Protein AF-A0A2D6X5Y5-F1 (afdb_monomer)

Solvent-accessible surface area (backbone atoms only — not comparable to full-atom values): 15696 Å² total; per-residue (Å²): 71,72,38,38,71,71,46,60,53,64,89,38,64,37,33,39,47,94,88,41,78,39,67,76,78,69,89,64,53,38,35,31,43,65,90,37,58,76,56,64,97,58,80,58,46,42,34,32,63,40,59,70,60,54,52,72,78,81,61,40,52,79,94,47,41,67,62,51,50,56,54,48,53,52,52,52,50,53,54,50,53,34,57,76,69,66,55,57,69,87,83,42,53,67,68,81,78,44,64,61,76,56,49,48,57,52,51,50,56,49,46,56,39,35,51,50,40,63,77,70,39,64,79,54,93,60,44,67,60,52,49,53,51,50,54,53,41,49,58,44,39,78,42,71,52,45,59,49,65,80,95,52,84,85,41,74,69,55,53,57,48,45,76,76,43,54,58,96,75,30,28,41,36,63,25,71,72,67,38,97,84,61,49,74,38,68,40,89,93,32,47,60,75,93,77,57,54,77,89,62,51,75,33,59,47,54,89,71,90,67,84,85,89,86,81,73,83,57,51,70,59,55,49,52,36,54,77,67,73,43,85,78,76,93,60,64,62,41,57,49,39,24,53,72,72,48,69,62,58,76,49,56,70,56,40,52,56,61,75,77,104

Radius of gyration: 23.36 Å; Cα contacts (8 Å, |Δi|>4): 286; chains: 1; bounding box: 56×38×70 Å

Sequence (261 aa):
MLFQALDDKERCVAIYLDGKITDELPDDLTRTWKYSEFLKDRDIEYAKIYCGGKSLADVCPENLKEEWQAISNRMMAYHRSFMEAKVSLRHNCFFDLVPERYLLVYYDLRNQITEHVFDTFEKPENYDLILGMTKVVAQIKHQGLNINLGGVTITPKLRDFLKKNDPASAYINYNIYGTKTGRLSTMNGSFPILTMKKDLRNVIKPTNDCFLELDFNAAELRTVLALNGQEQPSMDLHEWNVKNIYRGLGTREEAKKRVFA

Foldseek 3Di:
DEKEAQDQDLPQQWIGDDLDIDSDDDLPAAEYAADHQVCPPHNHYHLCVLVLNDDLQVQPPPVCNVVLVVLVVVVVVLVVVCVVVVPDCLPDPSCVSDDPVSVSSNRVSNRVSSVSSVVPGDQDPCNVVVVVVRNVLSVQQNDQFQFACVPPDDDPVLVVLCVLQPNVRAGFHWDQSPDPVRDIATDPNHNHVVPDDPSNCVRTDDPDDDDDDDDDQVVVVQVVCVVVVHDDDPDRVLVVCCVPVVVVPDDSVVSVVVVVD

Mean predicted aligned error: 6.1 Å

Secondary structure (DSSP, 8-state):
-B-EES--STT---EEETTEEES---TT--EESS--GGGTTS--EEHHHHTTT--TTTT--GGGHHHHHHHHHHHHHHHHHHHHTT--TTTS-GGGGS-HHHHHHHHHHHHHHHHHHHHHSPPPTTHHHHHHHHHHHHHHHTSBP-B--TT----HHHHHHHHHS-GGG-B--EETTS-TT---EEPTTS--TTT--GGGGGGB--SSS-------TTHHHHHHHHHTTPPPPSS-HHHHHHHHTSTT-S-HHHHHHHH--

pLDDT: mean 91.19, std 5.81, range [71.44, 98.38]

Structure (mmCIF, N/CA/C/O backbone):
data_AF-A0A2D6X5Y5-F1
#
_entry.id   AF-A0A2D6X5Y5-F1
#
loop_
_atom_site.group_PDB
_atom_site.id
_atom_site.type_symbol
_atom_site.label_atom_id
_atom_site.label_alt_id
_atom_site.label_comp_id
_atom_site.label_asym_id
_atom_site.label_entity_id
_atom_site.label_seq_id
_atom_site.pdbx_PDB_ins_code
_atom_site.Cartn_x
_atom_site.Cartn_y
_atom_site.Cartn_z
_atom_site.occupancy
_atom_site.B_iso_or_equiv
_atom_site.auth_seq_id
_atom_site.auth_comp_id
_atom_site.auth_asym_id
_atom_site.auth_atom_id
_atom_site.pdbx_PDB_model_num
ATOM 1 N N . MET A 1 1 ? -21.364 -7.207 8.239 1.00 91.50 1 MET A N 1
ATOM 2 C CA . MET A 1 1 ? -20.998 -6.377 9.405 1.00 91.50 1 MET A CA 1
ATOM 3 C C . MET A 1 1 ? -19.754 -5.549 9.103 1.00 91.50 1 MET A C 1
ATOM 5 O O . MET A 1 1 ? -18.899 -6.007 8.340 1.00 91.50 1 MET A O 1
ATOM 9 N N . LEU A 1 2 ? -19.668 -4.336 9.662 1.00 96.12 2 LEU A N 1
ATOM 10 C CA . LEU A 1 2 ? -18.459 -3.508 9.613 1.00 96.12 2 LEU A CA 1
ATOM 11 C C . LEU A 1 2 ? -17.487 -3.950 10.713 1.00 96.12 2 LEU A C 1
ATOM 13 O O . LEU A 1 2 ? -17.890 -4.174 11.849 1.00 96.12 2 LEU A O 1
ATOM 17 N N . PHE A 1 3 ? -16.202 -4.034 10.385 1.00 97.25 3 PHE A N 1
ATOM 18 C CA . PHE A 1 3 ? -15.146 -4.362 11.342 1.00 97.25 3 PHE A CA 1
ATOM 19 C C . PHE A 1 3 ? -13.857 -3.602 11.024 1.00 97.25 3 PHE A C 1
ATOM 21 O O . PHE A 1 3 ? -13.712 -3.020 9.944 1.00 97.25 3 PHE A O 1
ATOM 28 N N . GLN A 1 4 ? -12.868 -3.654 11.919 1.00 96.69 4 GLN A N 1
ATOM 29 C CA . GLN A 1 4 ? -11.516 -3.160 11.631 1.00 96.69 4 GLN A CA 1
ATOM 30 C C . GLN A 1 4 ? -10.472 -4.244 11.825 1.00 96.69 4 GLN A C 1
ATOM 32 O O . GLN A 1 4 ? -10.351 -4.800 12.907 1.00 96.69 4 GLN A O 1
ATOM 37 N N . ALA A 1 5 ? -9.650 -4.472 10.803 1.00 93.94 5 ALA A N 1
ATOM 38 C CA . ALA A 1 5 ? -8.401 -5.203 10.969 1.00 93.94 5 ALA A CA 1
ATOM 39 C C . ALA A 1 5 ? -7.415 -4.391 11.826 1.00 93.94 5 ALA A C 1
ATOM 41 O O . ALA A 1 5 ? -7.158 -3.207 11.549 1.00 93.94 5 ALA A O 1
ATOM 42 N N . LEU A 1 6 ? -6.856 -5.035 12.853 1.00 93.00 6 LEU A N 1
ATOM 43 C CA . LEU A 1 6 ? -5.926 -4.395 13.783 1.00 93.00 6 LEU A CA 1
ATOM 44 C C . LEU A 1 6 ? -4.504 -4.302 13.222 1.00 93.00 6 LEU A C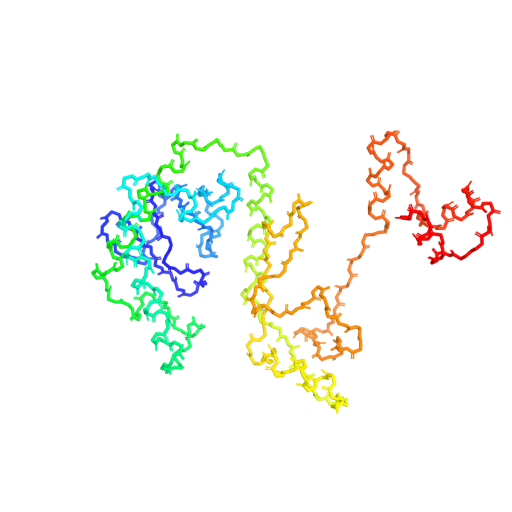 1
ATOM 46 O O . LEU A 1 6 ? -3.794 -3.335 13.496 1.00 93.00 6 LEU A O 1
ATOM 50 N N . ASP A 1 7 ? -4.109 -5.274 12.406 1.00 88.19 7 ASP A N 1
ATOM 51 C CA . ASP A 1 7 ? -2.795 -5.360 11.773 1.00 88.19 7 ASP A CA 1
ATOM 52 C C . ASP A 1 7 ? -2.949 -5.759 10.292 1.00 88.19 7 ASP A C 1
ATOM 54 O O . ASP A 1 7 ? -4.037 -6.120 9.830 1.00 88.19 7 ASP A O 1
ATOM 58 N N . ASP A 1 8 ? -1.867 -5.649 9.522 1.00 83.25 8 ASP A N 1
ATOM 59 C CA . ASP A 1 8 ? -1.833 -6.090 8.124 1.00 83.25 8 ASP A CA 1
ATOM 60 C C . ASP A 1 8 ? -0.935 -7.306 7.877 1.00 83.25 8 ASP A C 1
ATOM 62 O O . ASP A 1 8 ? -0.955 -7.854 6.779 1.00 83.25 8 ASP A O 1
ATOM 66 N N . LYS A 1 9 ? -0.208 -7.777 8.901 1.00 83.19 9 LYS A N 1
ATOM 67 C CA . LYS A 1 9 ? 0.591 -9.009 8.842 1.00 83.19 9 LYS A CA 1
ATOM 68 C C . LYS A 1 9 ? -0.297 -10.259 8.878 1.00 83.19 9 LYS A C 1
ATOM 70 O O . LYS A 1 9 ? -1.138 -10.380 9.761 1.00 83.19 9 LYS A O 1
ATOM 75 N N . GLU A 1 10 ? -0.002 -11.235 8.014 1.00 78.44 10 GLU A N 1
ATOM 76 C CA . GLU A 1 10 ? -0.698 -12.535 7.928 1.00 78.44 10 GLU A CA 1
ATOM 77 C C . GLU A 1 10 ? -0.849 -13.246 9.285 1.00 78.44 10 GLU A C 1
ATOM 79 O O . GLU A 1 10 ? -1.927 -13.714 9.626 1.00 78.44 10 GLU A O 1
ATOM 84 N N . ARG A 1 11 ? 0.210 -13.266 10.102 1.00 82.00 11 ARG A N 1
ATOM 85 C CA . ARG A 1 11 ? 0.207 -13.917 11.426 1.00 82.00 11 ARG A CA 1
ATOM 86 C C . ARG A 1 11 ? -0.454 -13.118 12.555 1.00 82.00 11 ARG A C 1
ATOM 88 O O . ARG A 1 11 ? -0.540 -13.621 13.666 1.00 82.00 11 ARG A O 1
ATOM 95 N N . CYS A 1 12 ? -0.817 -11.860 12.313 1.00 84.56 12 CYS A N 1
ATOM 96 C CA . CYS A 1 12 ? -1.394 -10.974 13.322 1.00 84.56 12 CYS A CA 1
ATOM 97 C C . CYS A 1 12 ? -2.883 -10.803 13.042 1.00 84.56 12 CYS A C 1
ATOM 99 O O . CYS A 1 12 ? -3.330 -9.742 12.602 1.00 84.56 12 CYS A O 1
ATOM 101 N N . VAL A 1 13 ? -3.623 -11.888 13.260 1.00 89.62 13 VAL A N 1
ATOM 102 C CA . VAL A 1 13 ? -5.064 -11.946 13.027 1.00 89.62 13 VAL A CA 1
ATOM 103 C C . VAL A 1 13 ? -5.774 -11.443 14.273 1.00 89.62 13 VAL A C 1
ATOM 105 O O . VAL A 1 13 ? -5.846 -12.134 15.280 1.00 89.62 13 VAL A O 1
ATOM 108 N N . ALA A 1 14 ? -6.262 -10.211 14.201 1.00 93.19 14 ALA A N 1
ATOM 109 C CA . ALA A 1 14 ? -7.191 -9.670 15.176 1.00 93.19 14 ALA A CA 1
ATOM 110 C C . ALA A 1 14 ? -8.066 -8.614 14.503 1.00 93.19 14 ALA A C 1
ATOM 112 O O . ALA A 1 14 ? -7.595 -7.808 13.683 1.00 93.19 14 ALA A O 1
ATOM 113 N N . ILE A 1 15 ? -9.342 -8.619 14.861 1.00 95.62 15 ILE A N 1
ATOM 114 C CA . ILE A 1 15 ? -10.337 -7.663 14.403 1.00 95.62 15 ILE A CA 1
ATOM 115 C C . ILE A 1 15 ? -11.008 -6.978 15.588 1.00 95.62 15 ILE A C 1
ATOM 117 O O . ILE A 1 15 ? -11.152 -7.549 16.666 1.00 95.62 15 ILE A O 1
ATOM 121 N N . TYR A 1 16 ? -11.424 -5.738 15.368 1.00 96.75 16 TYR A N 1
ATOM 122 C CA . TYR A 1 16 ? -12.368 -5.041 16.223 1.00 96.75 16 TYR A CA 1
ATOM 123 C C . TYR A 1 16 ? -13.765 -5.208 15.629 1.00 96.75 16 TYR A C 1
ATOM 125 O O . TYR A 1 16 ? -13.983 -4.850 14.464 1.00 96.75 16 TYR A O 1
ATOM 133 N N . LEU A 1 17 ? -14.682 -5.738 16.435 1.00 95.50 17 LEU A N 1
ATOM 134 C CA . LEU A 1 17 ? -16.077 -5.987 16.092 1.00 95.50 17 LEU A CA 1
ATOM 135 C C . LEU A 1 17 ? -16.945 -5.712 17.327 1.00 95.50 17 LEU A C 1
ATOM 137 O O . LEU A 1 17 ? -16.687 -6.264 18.396 1.00 95.50 17 LEU A O 1
ATOM 141 N N . ASP A 1 18 ? -17.943 -4.839 17.187 1.00 90.81 18 ASP A N 1
ATOM 142 C CA . ASP A 1 18 ? -18.959 -4.533 18.207 1.00 90.81 18 ASP A CA 1
ATOM 143 C C . ASP A 1 18 ? -18.407 -4.315 19.629 1.00 90.81 18 ASP A C 1
ATOM 145 O O . ASP A 1 18 ? -18.838 -4.932 20.607 1.00 90.81 18 ASP A O 1
ATOM 149 N N . GLY A 1 19 ? -17.407 -3.437 19.758 1.00 93.50 19 GLY A N 1
ATOM 150 C CA . GLY A 1 19 ? -16.825 -3.085 21.056 1.00 93.50 19 GLY A CA 1
ATOM 151 C C . GLY A 1 19 ? -15.896 -4.143 21.654 1.00 93.50 19 GLY A C 1
ATOM 152 O O . GLY A 1 19 ? -15.510 -4.012 22.816 1.00 93.50 19 GLY A O 1
ATOM 153 N N . LYS A 1 20 ? -15.520 -5.174 20.891 1.00 95.12 20 LYS A N 1
ATOM 154 C CA . LYS A 1 20 ? -14.604 -6.236 21.321 1.00 95.12 20 LYS A CA 1
ATOM 155 C C . LYS A 1 20 ? -13.481 -6.439 20.315 1.00 95.12 20 LYS A C 1
ATOM 157 O O . LYS A 1 20 ? -13.638 -6.183 19.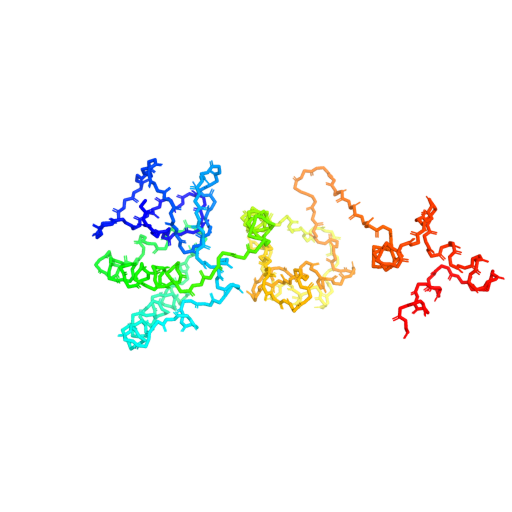124 1.00 95.12 20 LYS A O 1
ATOM 162 N N . ILE A 1 21 ? -12.347 -6.918 20.815 1.00 95.25 21 ILE A N 1
ATOM 163 C CA . ILE A 1 21 ? -11.244 -7.405 19.990 1.00 95.25 21 ILE A CA 1
ATOM 164 C C . ILE A 1 21 ? -11.265 -8.929 20.040 1.00 95.25 21 ILE A C 1
ATOM 166 O O . ILE A 1 21 ? -11.346 -9.514 21.117 1.00 95.25 21 ILE A O 1
ATOM 170 N N . THR A 1 22 ? -11.220 -9.560 18.873 1.00 93.62 22 THR A N 1
ATOM 171 C CA . THR A 1 22 ? -11.218 -11.017 18.727 1.00 93.62 22 THR A CA 1
ATOM 172 C C . THR A 1 22 ? -10.328 -11.427 17.559 1.00 93.62 22 THR A C 1
ATOM 174 O O . THR A 1 22 ? -10.111 -10.656 16.624 1.00 93.62 22 THR A O 1
ATOM 177 N N . ASP A 1 23 ? -9.777 -12.628 17.633 1.00 91.12 23 ASP A N 1
ATOM 178 C CA . ASP A 1 23 ? -9.085 -13.326 16.552 1.00 91.12 23 ASP A CA 1
ATOM 179 C C . ASP A 1 23 ? -10.040 -14.179 15.695 1.00 91.12 23 ASP A C 1
ATOM 181 O O . ASP A 1 23 ? -9.652 -14.659 14.627 1.00 91.12 23 ASP A O 1
ATOM 185 N N . GLU A 1 24 ? -11.302 -14.320 16.109 1.00 91.31 24 GLU A N 1
ATOM 186 C CA . GLU A 1 24 ? -12.347 -14.978 15.333 1.00 91.31 24 GLU A CA 1
ATOM 187 C C . GLU A 1 24 ? -12.777 -14.102 14.147 1.00 91.31 24 GLU A C 1
ATOM 189 O O . GLU A 1 24 ? -12.949 -12.887 14.260 1.00 91.31 24 GLU A O 1
ATOM 194 N N . LEU A 1 25 ? -12.974 -14.729 12.983 1.00 91.31 25 LEU A N 1
ATOM 195 C CA . LEU A 1 25 ? -13.381 -14.056 11.749 1.00 91.31 25 LEU A CA 1
ATOM 196 C C . LEU A 1 25 ? -14.755 -14.570 11.289 1.00 91.31 25 LEU A C 1
ATOM 198 O O . LEU A 1 25 ? -14.789 -15.496 10.468 1.00 91.31 25 LEU A O 1
ATOM 202 N N . PRO A 1 26 ? -15.865 -13.973 11.769 1.00 92.38 26 PRO A N 1
ATOM 203 C CA . PRO A 1 26 ? -17.220 -14.337 11.355 1.00 92.38 26 PRO A CA 1
ATOM 204 C C . PRO A 1 26 ? -17.404 -14.349 9.831 1.00 92.38 26 PRO A C 1
ATOM 206 O O . PRO A 1 26 ? -16.712 -13.634 9.100 1.00 92.38 26 PRO A O 1
ATOM 209 N N . ASP A 1 27 ? -18.335 -15.159 9.331 1.00 90.62 27 ASP A N 1
ATOM 210 C CA . ASP A 1 27 ? -18.587 -15.284 7.886 1.00 90.62 27 ASP A CA 1
ATOM 211 C C . ASP A 1 27 ? -19.401 -14.111 7.315 1.00 90.62 27 ASP A C 1
ATOM 213 O O . ASP A 1 27 ? -19.379 -13.861 6.113 1.00 90.62 27 ASP A O 1
ATOM 217 N N . ASP A 1 28 ? -20.084 -13.352 8.170 1.00 93.12 28 ASP A N 1
ATOM 218 C CA . ASP A 1 28 ? -20.933 -12.214 7.808 1.00 93.12 28 ASP A CA 1
ATOM 219 C C . ASP A 1 28 ? -20.197 -10.861 7.841 1.00 93.12 28 ASP A C 1
ATOM 221 O O . ASP A 1 28 ? -20.818 -9.792 7.788 1.00 93.12 28 ASP A O 1
ATOM 225 N N . LEU A 1 29 ? -18.862 -10.871 7.897 1.00 95.56 29 LEU A N 1
ATOM 226 C CA . LEU A 1 29 ? -18.033 -9.681 7.711 1.00 95.56 29 LEU A CA 1
ATOM 227 C C . LEU A 1 29 ? -18.143 -9.190 6.264 1.00 95.56 29 LEU A C 1
ATOM 229 O O . LEU A 1 29 ? -17.815 -9.914 5.332 1.00 95.56 29 LEU A O 1
ATOM 233 N N . THR A 1 30 ? -18.556 -7.936 6.073 1.00 96.50 30 THR A N 1
ATOM 234 C CA . THR A 1 30 ? -18.851 -7.405 4.729 1.00 96.50 30 THR A CA 1
ATOM 235 C C . THR A 1 30 ? -18.025 -6.184 4.366 1.00 96.50 30 THR A C 1
ATOM 237 O O . THR A 1 30 ? -17.805 -5.917 3.188 1.00 96.50 30 THR A O 1
ATOM 240 N N . ARG A 1 31 ? -17.585 -5.394 5.351 1.00 97.44 31 ARG A N 1
ATOM 241 C CA . ARG A 1 31 ? -16.960 -4.089 5.106 1.00 97.44 31 ARG A CA 1
ATOM 242 C C . ARG A 1 31 ? -15.864 -3.794 6.119 1.00 97.44 31 ARG A C 1
ATOM 244 O O . ARG A 1 31 ? -15.987 -4.153 7.285 1.00 97.44 31 ARG A O 1
ATOM 251 N N . THR A 1 32 ? -14.805 -3.113 5.690 1.00 97.94 32 THR A N 1
ATOM 252 C CA . THR A 1 32 ? -13.755 -2.579 6.573 1.00 97.94 32 THR A CA 1
ATOM 253 C C . THR A 1 32 ? -13.046 -1.383 5.928 1.00 97.94 32 THR A C 1
ATOM 255 O O . THR A 1 32 ? -13.320 -1.007 4.789 1.00 97.94 32 THR A O 1
ATOM 258 N N . TRP A 1 33 ? -12.113 -0.753 6.642 1.00 97.69 33 TRP A N 1
ATOM 259 C CA . TRP A 1 33 ? -11.366 0.393 6.123 1.00 97.69 33 TRP A CA 1
ATOM 260 C C . TRP A 1 33 ? -10.397 0.020 4.988 1.00 97.69 33 TRP A C 1
ATOM 262 O O . TRP A 1 33 ? -10.384 0.658 3.937 1.00 97.69 33 TRP A O 1
ATOM 272 N N . LYS A 1 34 ? -9.546 -0.994 5.191 1.00 95.50 34 LYS A N 1
ATOM 273 C CA . LYS A 1 34 ? -8.425 -1.337 4.295 1.00 95.50 34 LYS A CA 1
ATOM 274 C C . LYS A 1 34 ? -8.207 -2.851 4.262 1.00 95.50 34 LYS A C 1
ATOM 276 O O . LYS A 1 34 ? -8.377 -3.513 5.277 1.00 95.50 34 LYS A O 1
ATOM 281 N N . TYR A 1 35 ? -7.766 -3.359 3.111 1.00 95.06 35 TYR A N 1
ATOM 282 C CA . TYR A 1 35 ? -7.321 -4.740 2.926 1.00 95.06 35 TYR A CA 1
ATOM 283 C C . TYR A 1 35 ? -6.169 -5.138 3.867 1.00 95.06 35 TYR A C 1
ATOM 285 O O . TYR A 1 35 ? -5.198 -4.384 4.020 1.00 95.06 35 TYR A O 1
ATOM 293 N N . SER A 1 36 ? -6.274 -6.359 4.396 1.00 92.06 36 SER A N 1
ATOM 294 C CA . SER A 1 36 ? -5.243 -7.102 5.132 1.00 92.06 36 SER A CA 1
ATOM 295 C C . SER A 1 36 ? -5.135 -8.512 4.546 1.00 92.06 36 SER A C 1
ATOM 297 O O . SER A 1 36 ? -6.127 -9.050 4.057 1.00 92.06 36 SER A O 1
ATOM 299 N N . GLU A 1 37 ? -3.950 -9.127 4.589 1.00 87.88 37 GLU A N 1
ATOM 300 C CA . GLU A 1 37 ? -3.708 -10.407 3.902 1.00 87.88 37 GLU A CA 1
ATOM 301 C C . GLU A 1 37 ? -4.546 -11.571 4.430 1.00 87.88 37 GLU A C 1
ATOM 303 O O . GLU A 1 37 ? -4.981 -12.404 3.642 1.00 87.88 37 GLU A O 1
ATOM 308 N N . PHE A 1 38 ? -4.852 -11.602 5.727 1.00 88.56 38 PHE A N 1
ATOM 309 C CA . PHE A 1 38 ? -5.706 -12.642 6.312 1.00 88.56 38 PHE A CA 1
ATOM 310 C C . PHE A 1 38 ? -7.176 -12.566 5.849 1.00 88.56 38 PHE A C 1
ATOM 312 O O . PHE A 1 38 ? -7.957 -13.469 6.129 1.00 88.56 38 PHE A O 1
ATOM 319 N N . LEU A 1 39 ? -7.565 -11.503 5.130 1.00 91.19 39 LEU A N 1
ATOM 320 C CA . LEU A 1 39 ? -8.882 -11.352 4.497 1.00 91.19 39 LEU A CA 1
ATOM 321 C C . LEU A 1 39 ? -8.892 -11.835 3.041 1.00 91.19 39 LEU A C 1
ATOM 323 O O . LEU A 1 39 ? -9.845 -11.570 2.304 1.00 91.19 39 LEU A O 1
ATOM 327 N N . LYS A 1 40 ? -7.816 -12.486 2.589 1.00 88.19 40 LYS A N 1
ATOM 328 C CA . LYS A 1 40 ? -7.739 -13.065 1.251 1.00 88.19 40 LYS A CA 1
ATOM 329 C C . LYS A 1 40 ? -8.935 -14.000 1.019 1.00 88.19 40 LYS A C 1
ATOM 331 O O . LYS A 1 40 ? -9.373 -14.703 1.921 1.00 88.19 40 LYS A O 1
ATOM 336 N N . ASP A 1 41 ? -9.467 -13.959 -0.200 1.00 88.38 41 ASP A N 1
ATOM 337 C CA . ASP A 1 41 ? -10.587 -14.788 -0.671 1.00 88.38 41 ASP A CA 1
ATOM 338 C C . ASP A 1 41 ? -11.946 -14.547 0.021 1.00 88.38 41 ASP A C 1
ATOM 340 O O . ASP A 1 41 ? -12.916 -15.234 -0.285 1.00 88.38 41 ASP A O 1
ATOM 344 N N . ARG A 1 42 ? -12.061 -13.521 0.877 1.00 92.38 42 ARG A N 1
ATOM 345 C CA . ARG A 1 42 ? -13.341 -13.054 1.429 1.00 92.38 42 ARG A CA 1
ATOM 346 C C . ARG A 1 42 ? -13.946 -11.934 0.580 1.00 92.38 42 ARG A C 1
ATOM 348 O O . ARG A 1 42 ? -13.223 -11.088 0.042 1.00 92.38 42 ARG A O 1
ATOM 355 N N . ASP A 1 43 ? -15.274 -11.915 0.495 1.00 94.69 43 ASP A N 1
ATOM 356 C CA . ASP A 1 43 ? -16.034 -10.862 -0.181 1.00 94.69 43 ASP A CA 1
ATOM 357 C C . ASP A 1 43 ? -16.262 -9.678 0.769 1.00 94.69 43 ASP A C 1
ATOM 359 O O . ASP A 1 43 ? -17.256 -9.601 1.488 1.00 94.69 43 ASP A O 1
ATOM 363 N N . ILE A 1 44 ? -15.261 -8.797 0.848 1.00 97.00 44 ILE A N 1
ATOM 364 C CA . ILE A 1 44 ? -15.259 -7.631 1.736 1.00 97.00 44 ILE A CA 1
ATOM 365 C C . ILE A 1 44 ? -15.019 -6.359 0.927 1.00 97.00 44 ILE A C 1
ATOM 367 O O . ILE A 1 44 ? -14.108 -6.281 0.097 1.00 97.00 44 ILE A O 1
ATOM 371 N N . GLU A 1 45 ? -15.793 -5.318 1.231 1.00 97.62 45 GLU A N 1
ATOM 372 C CA . GLU A 1 45 ? -15.588 -3.984 0.677 1.00 97.62 45 GLU A CA 1
ATOM 373 C C . GLU A 1 45 ? -14.647 -3.124 1.536 1.00 97.62 45 GLU A C 1
ATOM 375 O O . GLU A 1 45 ? -14.642 -3.204 2.767 1.00 97.62 45 GLU A O 1
ATOM 380 N N . TYR A 1 46 ? -13.860 -2.261 0.885 1.00 98.12 46 TYR A N 1
ATOM 381 C CA . TYR A 1 46 ? -12.810 -1.463 1.520 1.00 98.12 46 TYR A CA 1
ATOM 382 C C . TYR A 1 46 ? -13.027 0.036 1.309 1.00 98.12 46 TYR A C 1
ATOM 384 O O . TYR A 1 46 ? -12.782 0.557 0.217 1.00 98.12 46 TYR A O 1
ATOM 392 N N . ALA A 1 47 ? -13.395 0.753 2.373 1.00 98.25 47 ALA A N 1
ATOM 393 C CA . ALA A 1 47 ? -13.685 2.192 2.328 1.00 98.25 47 ALA A CA 1
ATOM 394 C C . ALA A 1 47 ? -12.513 3.039 1.804 1.00 98.25 47 ALA A C 1
ATOM 396 O O . ALA A 1 47 ? -12.712 4.039 1.120 1.00 98.25 47 ALA A O 1
ATOM 397 N N . LYS A 1 48 ? -11.264 2.621 2.045 1.00 97.88 48 LYS A N 1
ATOM 398 C CA . LYS A 1 48 ? -10.090 3.331 1.522 1.00 97.88 48 LYS A CA 1
ATOM 399 C C . LYS A 1 48 ? -10.081 3.418 -0.012 1.00 97.88 48 LYS A C 1
ATOM 401 O O . LYS A 1 48 ? -9.507 4.357 -0.559 1.00 97.88 48 LYS A O 1
ATOM 406 N N . ILE A 1 49 ? -10.681 2.449 -0.708 1.00 97.88 49 ILE A N 1
ATOM 407 C CA . ILE A 1 49 ? -10.807 2.482 -2.173 1.00 97.88 49 ILE A CA 1
ATOM 408 C C . ILE A 1 49 ? -11.889 3.486 -2.587 1.00 97.88 49 ILE A C 1
ATOM 410 O O . ILE A 1 49 ? -11.653 4.269 -3.503 1.00 97.88 49 ILE A O 1
ATOM 414 N N . TYR A 1 50 ? -13.017 3.525 -1.870 1.00 98.25 50 TYR A N 1
ATOM 415 C CA . TYR A 1 50 ? -14.116 4.470 -2.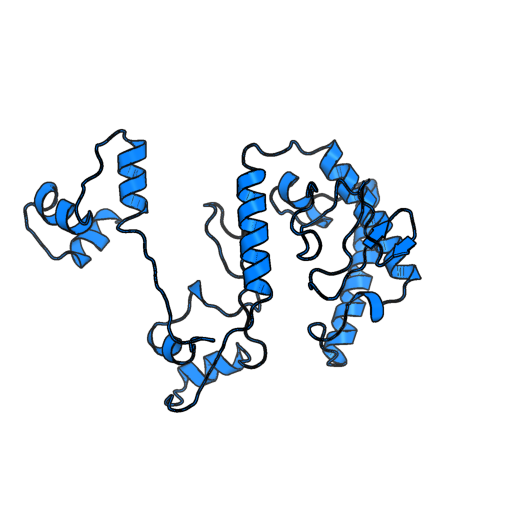111 1.00 98.25 50 TYR A CA 1
ATOM 416 C C . TYR A 1 50 ? -13.636 5.925 -2.080 1.00 98.25 50 TYR A C 1
ATOM 418 O O . TYR A 1 50 ? -13.966 6.723 -2.951 1.00 98.25 50 TYR A O 1
ATOM 426 N N . CYS A 1 51 ? -12.775 6.268 -1.121 1.00 97.12 51 CYS A N 1
ATOM 427 C CA . CYS A 1 51 ? -12.246 7.623 -0.990 1.00 97.12 51 CYS A CA 1
ATOM 428 C C . CYS A 1 51 ? -10.948 7.884 -1.780 1.00 97.12 51 CYS A C 1
ATOM 430 O O . CYS A 1 51 ? -10.250 8.866 -1.509 1.00 97.12 51 CYS A O 1
ATOM 432 N N . GLY A 1 52 ? -10.593 7.025 -2.743 1.00 95.00 52 GLY A N 1
ATOM 433 C CA . GLY A 1 52 ? -9.430 7.226 -3.614 1.00 95.00 52 GLY A CA 1
ATOM 434 C C . GLY A 1 52 ? -8.089 7.214 -2.873 1.00 95.00 52 GLY A C 1
ATOM 435 O O . GLY A 1 52 ? -7.163 7.934 -3.244 1.00 95.00 52 GLY A O 1
ATOM 436 N N . GLY A 1 53 ? -7.983 6.438 -1.792 1.00 95.31 53 GLY A N 1
ATOM 437 C CA . GLY A 1 53 ? -6.743 6.265 -1.039 1.00 95.31 53 GLY A CA 1
ATOM 438 C C . GLY A 1 53 ? -6.455 7.317 0.027 1.00 95.31 53 GLY A C 1
ATOM 439 O O . GLY A 1 53 ? -5.405 7.216 0.675 1.00 95.31 53 GLY A O 1
ATOM 440 N N . LYS A 1 54 ? -7.364 8.278 0.234 1.00 96.75 54 LYS A N 1
ATOM 441 C CA . LYS A 1 54 ? -7.278 9.296 1.291 1.00 96.75 54 LYS A CA 1
ATOM 442 C C . LYS A 1 54 ? -7.083 8.670 2.678 1.00 96.75 54 LYS A C 1
ATOM 444 O O . LYS A 1 54 ? -7.458 7.521 2.933 1.00 96.75 54 LYS A O 1
ATOM 449 N N . SER A 1 55 ? -6.441 9.409 3.580 1.00 96.25 55 SER A N 1
ATOM 450 C CA . SER A 1 55 ? -6.284 8.975 4.970 1.00 96.25 55 SER A CA 1
ATOM 451 C C . SER A 1 55 ? -7.583 9.172 5.753 1.00 96.25 55 SER A C 1
ATOM 453 O O . SER A 1 55 ? -8.419 9.979 5.363 1.00 96.25 55 SER A O 1
ATOM 455 N N . LEU A 1 56 ? -7.728 8.482 6.892 1.00 97.00 56 LEU A N 1
ATOM 456 C CA . LEU A 1 56 ? -8.864 8.678 7.805 1.00 97.00 56 LEU A CA 1
ATOM 457 C C . LEU A 1 56 ? -9.017 10.145 8.226 1.00 97.00 56 LEU A C 1
ATOM 459 O O . LEU A 1 56 ? -10.134 10.618 8.345 1.00 97.00 56 LEU A O 1
ATOM 463 N N . ALA A 1 57 ? -7.909 10.878 8.397 1.00 96.69 57 ALA A N 1
ATOM 464 C CA . ALA A 1 57 ? -7.948 12.295 8.750 1.00 96.69 57 ALA A CA 1
ATOM 465 C C . ALA A 1 57 ? -8.507 13.175 7.616 1.00 96.69 57 ALA A C 1
ATOM 467 O O . ALA A 1 57 ? -9.230 14.127 7.892 1.00 96.69 57 ALA A O 1
ATOM 468 N N . ASP A 1 58 ? -8.214 12.840 6.354 1.00 97.19 58 ASP A N 1
ATOM 469 C CA . ASP A 1 58 ? -8.666 13.611 5.183 1.00 97.19 58 ASP A CA 1
ATOM 470 C C . ASP A 1 58 ? -10.173 13.468 4.919 1.00 97.19 58 ASP A C 1
ATOM 472 O O . ASP A 1 58 ? -10.763 14.306 4.238 1.00 97.19 58 ASP A O 1
ATOM 476 N N . VAL A 1 59 ? -10.781 12.384 5.411 1.00 97.56 59 VAL A N 1
ATOM 477 C CA . VAL A 1 59 ? -12.207 12.049 5.231 1.00 97.56 59 VAL A CA 1
ATOM 478 C C . VAL A 1 59 ? -12.975 12.023 6.551 1.00 97.56 59 VAL A C 1
ATOM 480 O O . VAL A 1 59 ? -14.117 11.578 6.589 1.00 97.56 59 VAL A O 1
ATOM 483 N N . CYS A 1 60 ? -12.349 12.470 7.641 1.00 97.50 60 CYS A N 1
ATOM 484 C CA . CYS A 1 60 ? -12.978 12.496 8.952 1.00 97.50 60 CYS A CA 1
ATOM 485 C C . CYS A 1 60 ? -14.106 13.543 8.955 1.00 97.50 60 CYS A C 1
ATOM 487 O O . CYS A 1 60 ? -13.837 14.706 8.615 1.00 97.50 60 CYS A O 1
ATOM 489 N N . PRO A 1 61 ? -15.344 13.175 9.335 1.00 96.94 61 PRO A N 1
ATOM 490 C CA . PRO A 1 61 ? -16.439 14.130 9.435 1.00 96.94 61 PRO A CA 1
ATOM 491 C C . PRO A 1 61 ? -16.157 15.157 10.538 1.00 96.94 61 PRO A C 1
ATOM 493 O O . PRO A 1 61 ? -15.481 14.861 11.523 1.00 96.94 61 PRO A O 1
ATOM 496 N N . GLU A 1 62 ? -16.669 16.380 10.369 1.00 96.31 62 GLU A N 1
ATOM 497 C CA . GLU A 1 62 ? -16.305 17.537 11.203 1.00 96.31 62 GLU A CA 1
ATOM 498 C C . GLU A 1 62 ? -16.486 17.276 12.703 1.00 96.31 62 GLU A C 1
ATOM 500 O O . GLU A 1 62 ? -15.615 17.609 13.501 1.00 96.31 62 GLU A O 1
ATOM 505 N N . ASN A 1 63 ? -17.576 16.602 13.074 1.00 96.69 63 ASN A N 1
ATOM 506 C CA . ASN A 1 63 ? -17.911 16.292 14.460 1.00 96.69 63 ASN A CA 1
ATOM 507 C C . ASN A 1 63 ? -16.952 15.294 15.132 1.00 96.69 63 ASN A C 1
ATOM 509 O O . ASN A 1 63 ? -16.952 15.215 16.352 1.00 96.69 63 ASN A O 1
ATOM 513 N N . LE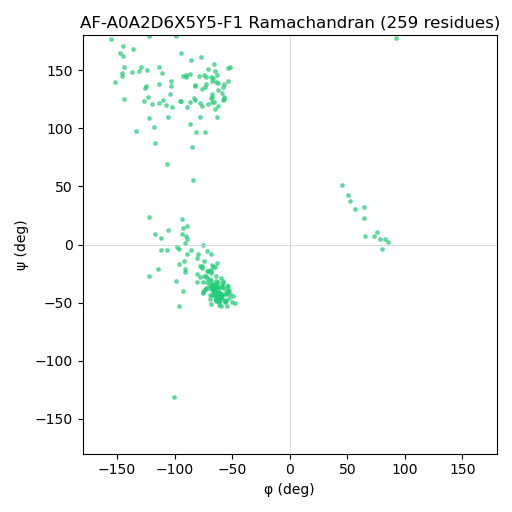U A 1 64 ? -16.151 14.542 14.368 1.00 97.06 64 LEU A N 1
ATOM 514 C CA . LEU A 1 64 ? -15.203 13.553 14.899 1.00 97.06 64 LEU A CA 1
ATOM 515 C C . LEU A 1 64 ? -13.743 14.018 14.812 1.00 97.06 64 LEU A C 1
ATOM 517 O O . LEU A 1 64 ? -12.848 13.325 15.299 1.00 97.06 64 LEU A O 1
ATOM 521 N N . LYS A 1 65 ? -13.461 15.175 14.195 1.00 96.25 65 LYS A N 1
ATOM 522 C CA . LYS A 1 65 ? -12.084 15.615 13.911 1.00 96.25 65 LYS A CA 1
ATOM 523 C C . LYS A 1 65 ? -11.238 15.809 15.163 1.00 96.25 65 LYS A C 1
ATOM 525 O O . LYS A 1 65 ? -10.101 15.338 15.186 1.00 96.25 65 LYS A O 1
ATOM 530 N N . GLU A 1 66 ? -11.770 16.478 16.185 1.00 97.44 66 GLU A N 1
ATOM 531 C CA . GLU A 1 66 ? -11.030 16.750 17.424 1.00 97.44 66 GLU A CA 1
ATOM 532 C C . GLU A 1 66 ? -10.675 15.451 18.158 1.00 97.44 66 GLU A C 1
ATOM 534 O O . GLU A 1 66 ? -9.511 15.215 18.500 1.00 97.44 66 GLU A O 1
ATOM 539 N N . GLU A 1 67 ? -11.658 14.564 18.323 1.00 97.44 67 GLU A N 1
ATOM 540 C CA . GLU A 1 67 ? -11.473 13.254 18.950 1.00 97.44 67 GLU A CA 1
ATOM 541 C C . GLU A 1 67 ? -10.489 12.389 18.155 1.00 97.44 67 GLU A C 1
ATOM 543 O O . GLU A 1 67 ? -9.559 11.804 18.724 1.00 97.44 67 GLU A O 1
ATOM 548 N N . TRP A 1 68 ? -10.628 12.374 16.825 1.00 97.81 68 TRP A N 1
ATOM 549 C CA . TRP A 1 68 ? -9.760 11.612 15.932 1.00 97.81 68 TRP A CA 1
ATOM 550 C C . TRP A 1 68 ? -8.318 12.100 16.004 1.00 97.81 68 TRP A C 1
ATOM 552 O O . TRP A 1 68 ? -7.382 11.295 16.064 1.00 97.81 68 TRP A O 1
ATOM 562 N N . GLN A 1 69 ? -8.119 13.416 16.037 1.00 97.50 69 GLN A N 1
ATOM 563 C CA . GLN A 1 69 ? -6.800 14.015 16.166 1.00 97.50 69 GLN A CA 1
ATOM 564 C C . GLN A 1 69 ? -6.163 13.658 17.513 1.00 97.50 69 GLN A C 1
ATOM 566 O O . GLN A 1 69 ? -5.011 13.216 17.548 1.00 97.50 69 GLN A O 1
ATOM 571 N N . ALA A 1 70 ? -6.901 13.799 18.616 1.00 97.50 70 ALA A N 1
ATOM 572 C CA . ALA A 1 70 ? -6.406 13.484 19.952 1.00 97.50 70 ALA A CA 1
ATOM 573 C C . ALA A 1 70 ? -6.002 12.007 20.077 1.00 97.50 70 ALA A C 1
ATOM 575 O O . ALA A 1 70 ? -4.884 11.692 20.508 1.00 97.50 70 ALA A O 1
ATOM 576 N N . ILE A 1 71 ? -6.872 11.089 19.643 1.00 97.38 71 ILE A N 1
ATOM 577 C CA . ILE A 1 71 ? -6.601 9.656 19.751 1.00 97.38 71 ILE A CA 1
ATOM 578 C C . ILE A 1 71 ? -5.478 9.221 18.804 1.00 97.38 71 ILE A C 1
ATOM 580 O O . ILE A 1 71 ? -4.620 8.433 19.206 1.00 97.38 71 ILE A O 1
ATOM 584 N N . SER A 1 72 ? -5.398 9.789 17.597 1.00 96.19 72 SER A N 1
ATOM 585 C CA . SER A 1 72 ? -4.326 9.506 16.632 1.00 96.19 72 SER A CA 1
ATOM 586 C C . SER A 1 72 ? -2.966 10.023 17.100 1.00 96.19 72 SER A C 1
ATOM 588 O O . SER A 1 72 ? -1.950 9.353 16.907 1.00 96.19 72 SER A O 1
ATOM 590 N N . ASN A 1 73 ? -2.921 11.172 17.779 1.00 97.06 73 ASN A N 1
ATOM 591 C CA . ASN A 1 73 ? -1.691 11.681 18.389 1.00 97.06 73 ASN A CA 1
ATOM 592 C C . ASN A 1 73 ? -1.147 10.717 19.446 1.00 97.06 73 ASN A C 1
ATOM 594 O O . ASN A 1 73 ? 0.057 10.447 19.489 1.00 97.06 73 ASN A O 1
ATOM 598 N N . ARG A 1 74 ? -2.036 10.130 20.252 1.00 96.31 74 ARG A N 1
ATOM 599 C CA . ARG A 1 74 ? -1.662 9.089 21.211 1.00 96.31 74 ARG A CA 1
ATOM 600 C C . ARG A 1 74 ? -1.183 7.807 20.517 1.00 96.31 74 ARG A C 1
ATOM 602 O O . ARG A 1 74 ? -0.212 7.213 20.982 1.00 96.31 74 ARG A O 1
ATOM 609 N N . MET A 1 75 ? -1.769 7.434 19.376 1.00 94.94 75 MET A N 1
ATOM 610 C CA . MET A 1 75 ? -1.308 6.294 18.567 1.00 94.94 75 MET A CA 1
ATOM 611 C C . MET A 1 75 ? 0.136 6.503 18.101 1.00 94.94 75 MET A C 1
ATOM 613 O O . MET A 1 75 ? 0.990 5.626 18.234 1.00 94.94 75 MET A O 1
ATOM 617 N N . MET A 1 76 ? 0.433 7.705 17.598 1.00 94.00 76 MET A N 1
ATOM 618 C CA . MET A 1 76 ? 1.784 8.079 17.182 1.00 94.00 76 MET A CA 1
ATOM 619 C C . MET A 1 76 ? 2.770 8.079 18.352 1.00 94.00 76 MET A C 1
ATOM 621 O O . MET A 1 76 ? 3.926 7.705 18.163 1.00 94.00 76 MET A O 1
ATOM 625 N N . ALA A 1 77 ? 2.335 8.462 19.556 1.00 96.06 77 ALA A N 1
ATOM 626 C CA . ALA A 1 77 ? 3.169 8.397 20.753 1.00 96.06 77 ALA A CA 1
ATOM 627 C C . ALA A 1 77 ? 3.550 6.949 21.114 1.00 96.06 77 ALA A C 1
ATOM 629 O O . ALA A 1 77 ? 4.726 6.700 21.376 1.00 96.06 77 ALA A O 1
ATOM 630 N N . TYR A 1 78 ? 2.609 5.995 21.042 1.00 95.06 78 TYR A N 1
ATOM 631 C CA . TYR A 1 78 ? 2.915 4.563 21.199 1.00 95.06 78 TYR A CA 1
ATOM 632 C C . TYR A 1 78 ? 3.907 4.078 20.137 1.00 95.06 78 TYR A C 1
ATOM 634 O O . TYR A 1 78 ? 4.901 3.433 20.451 1.00 95.06 78 TYR A O 1
ATOM 642 N N . HIS A 1 79 ? 3.692 4.437 18.870 1.00 91.56 79 HIS A N 1
ATOM 643 C CA . HIS A 1 79 ? 4.614 4.042 17.807 1.00 91.56 79 HIS A CA 1
ATOM 644 C C . HIS A 1 79 ? 6.037 4.572 18.047 1.00 91.56 79 HIS A C 1
ATOM 646 O O . HIS A 1 79 ? 7.008 3.830 17.914 1.00 91.56 79 HIS A O 1
ATOM 652 N N . ARG A 1 80 ? 6.169 5.843 18.453 1.00 93.75 80 ARG A N 1
ATOM 653 C CA . ARG A 1 80 ? 7.467 6.445 18.792 1.00 93.75 80 ARG A CA 1
ATOM 654 C C . ARG A 1 80 ? 8.123 5.747 19.978 1.00 93.75 80 ARG A C 1
ATOM 656 O O . ARG A 1 80 ? 9.305 5.440 19.890 1.00 93.75 80 ARG A O 1
ATOM 663 N N . SER A 1 81 ? 7.382 5.450 21.048 1.00 95.69 81 SER A N 1
ATOM 664 C CA . SER A 1 81 ? 7.963 4.771 22.212 1.00 95.69 81 SER A CA 1
ATOM 665 C C . SER A 1 81 ? 8.505 3.383 21.859 1.00 95.69 81 SER A C 1
ATOM 667 O O . SER A 1 81 ? 9.582 3.023 22.329 1.00 95.69 81 SER A O 1
ATOM 669 N N . PHE A 1 82 ? 7.830 2.634 20.981 1.00 93.38 82 PHE A N 1
ATOM 670 C CA . PHE A 1 82 ? 8.323 1.340 20.496 1.00 93.38 82 PHE A CA 1
ATOM 671 C C . PHE A 1 82 ? 9.596 1.470 19.660 1.00 93.38 82 PHE A C 1
ATOM 673 O O . PHE A 1 82 ? 10.522 0.677 19.837 1.00 93.38 82 PHE A O 1
ATOM 680 N N . MET A 1 83 ? 9.670 2.482 18.791 1.00 88.56 83 MET A N 1
ATOM 681 C CA . MET A 1 83 ? 10.871 2.754 17.997 1.00 88.56 83 MET A CA 1
ATOM 682 C C . MET A 1 83 ? 12.070 3.116 18.884 1.00 88.56 83 MET A C 1
ATOM 684 O O . MET A 1 83 ? 13.146 2.548 18.702 1.00 88.56 83 MET A O 1
ATOM 688 N N . GLU A 1 84 ? 11.881 3.988 19.880 1.00 94.00 84 GLU A N 1
ATOM 689 C CA . GLU A 1 84 ? 12.930 4.364 20.845 1.00 94.00 84 GLU A CA 1
ATOM 690 C C . GLU A 1 84 ? 13.376 3.171 21.706 1.00 94.00 84 GLU A C 1
ATOM 692 O O . GLU A 1 84 ? 14.566 2.971 21.952 1.00 94.00 84 GLU A O 1
ATOM 697 N N . ALA A 1 85 ? 12.429 2.315 22.100 1.00 94.25 85 ALA A N 1
ATOM 698 C CA . ALA A 1 85 ? 12.702 1.075 22.823 1.00 94.25 85 ALA A CA 1
ATOM 699 C C . ALA A 1 85 ? 13.276 -0.047 21.934 1.00 94.25 85 ALA A C 1
ATOM 701 O O . ALA A 1 85 ? 13.550 -1.139 22.431 1.00 94.25 85 ALA A O 1
ATOM 702 N N . LYS A 1 86 ? 13.467 0.200 20.628 1.00 90.69 86 LYS A N 1
ATOM 703 C CA . LYS A 1 86 ? 13.948 -0.776 19.633 1.00 90.69 86 LYS A CA 1
ATOM 704 C C . LYS A 1 86 ? 13.083 -2.042 19.549 1.00 90.69 86 LYS A C 1
ATOM 706 O O . LYS A 1 86 ? 13.573 -3.120 19.209 1.00 90.69 86 LYS A O 1
ATOM 711 N N . VAL A 1 87 ? 11.785 -1.917 19.827 1.00 90.00 87 VAL A N 1
ATOM 712 C CA . VAL A 1 87 ? 10.816 -3.005 19.671 1.00 90.00 87 VAL A CA 1
ATOM 713 C C . VAL A 1 87 ? 10.498 -3.172 18.189 1.00 90.00 87 VAL A C 1
ATOM 715 O O . VAL A 1 87 ? 9.988 -2.267 17.530 1.00 90.00 87 VAL A O 1
ATOM 718 N N . SER A 1 88 ? 10.786 -4.352 17.641 1.00 84.75 88 SER A N 1
ATOM 719 C CA . SER A 1 88 ? 10.516 -4.628 16.231 1.00 84.75 88 SER A CA 1
ATOM 720 C C . SER A 1 88 ? 9.036 -4.932 15.988 1.00 84.75 88 SER A C 1
ATOM 722 O O . SER A 1 88 ? 8.549 -6.017 16.312 1.00 84.75 88 SER A O 1
ATOM 724 N N . LEU A 1 89 ? 8.332 -4.012 15.327 1.00 84.62 89 LEU A N 1
ATOM 725 C CA . LEU A 1 89 ? 6.938 -4.191 14.881 1.00 84.62 89 LEU A CA 1
ATOM 726 C C . LEU A 1 89 ? 6.788 -5.168 13.703 1.00 84.62 89 LEU A C 1
ATOM 728 O O . LEU A 1 89 ? 5.675 -5.507 13.294 1.00 84.62 89 LEU A O 1
ATOM 732 N N . ARG A 1 90 ? 7.914 -5.636 13.150 1.00 79.94 90 ARG A N 1
ATOM 733 C CA . ARG A 1 90 ? 7.935 -6.750 12.202 1.00 79.94 90 ARG A CA 1
ATOM 734 C C . ARG A 1 90 ? 7.698 -8.073 12.922 1.00 79.94 90 ARG A C 1
ATOM 736 O O . ARG A 1 90 ? 7.004 -8.928 12.378 1.00 79.94 90 ARG A O 1
ATOM 743 N N . HIS A 1 91 ? 8.275 -8.239 14.116 1.00 81.88 91 HIS A N 1
ATOM 744 C CA . HIS A 1 91 ? 8.223 -9.481 14.896 1.00 81.88 91 HIS A CA 1
ATOM 745 C C . HIS A 1 91 ? 7.045 -9.568 15.865 1.00 81.88 91 HIS A C 1
ATOM 747 O O . HIS A 1 91 ? 6.630 -10.677 16.177 1.00 81.88 91 HIS A O 1
ATOM 753 N N . ASN A 1 92 ? 6.493 -8.427 16.272 1.00 87.19 92 ASN A N 1
ATOM 754 C CA . ASN A 1 92 ? 5.386 -8.340 17.219 1.00 87.19 92 ASN A CA 1
ATOM 755 C C . ASN A 1 92 ? 4.109 -7.857 16.519 1.00 87.19 92 ASN A C 1
ATOM 757 O O . ASN A 1 92 ? 4.182 -7.055 15.579 1.00 87.19 92 ASN A O 1
ATOM 761 N N . CYS A 1 93 ? 2.948 -8.321 16.976 1.00 87.88 93 CYS A N 1
ATOM 762 C CA . CYS A 1 93 ? 1.671 -7.750 16.566 1.00 87.88 93 CYS A CA 1
ATOM 763 C C . CYS A 1 93 ? 1.457 -6.431 17.305 1.00 87.88 93 CYS A C 1
ATOM 765 O O . CYS A 1 93 ? 1.726 -6.323 18.499 1.00 87.88 93 CYS A O 1
ATOM 767 N N . PHE A 1 94 ? 1.037 -5.391 16.585 1.00 86.81 94 PHE A N 1
ATOM 768 C CA . PHE A 1 94 ? 0.984 -4.050 17.170 1.00 86.81 94 PHE A CA 1
ATOM 769 C C . PHE A 1 94 ? -0.009 -3.969 18.338 1.00 86.81 94 PHE A C 1
ATOM 771 O O . PHE A 1 94 ? 0.256 -3.300 19.334 1.00 86.81 94 PHE A O 1
ATOM 778 N N . PHE A 1 95 ? -1.128 -4.682 18.222 1.00 88.38 95 PHE A N 1
ATOM 779 C CA . PHE A 1 95 ? -2.190 -4.688 19.220 1.00 88.38 95 PHE A CA 1
ATOM 780 C C . PHE A 1 95 ? -1.799 -5.358 20.545 1.00 88.38 95 PHE A C 1
ATOM 782 O O . PHE A 1 95 ? -2.334 -4.966 21.573 1.00 88.38 95 PHE A O 1
ATOM 789 N N . ASP A 1 96 ? -0.816 -6.265 20.559 1.00 90.94 96 ASP A N 1
ATOM 790 C CA . ASP A 1 96 ? -0.308 -6.872 21.802 1.00 90.94 96 ASP A CA 1
ATOM 791 C C . ASP A 1 96 ? 0.499 -5.879 22.651 1.00 90.94 96 ASP A C 1
ATOM 793 O O . ASP A 1 96 ? 0.669 -6.048 23.857 1.00 90.94 96 ASP A O 1
ATOM 797 N N . LEU A 1 97 ? 1.036 -4.835 22.014 1.00 92.00 97 LEU A N 1
ATOM 798 C CA . LEU A 1 97 ? 1.917 -3.856 22.651 1.00 92.00 97 LEU A CA 1
ATOM 799 C C . LEU A 1 97 ? 1.156 -2.649 23.207 1.00 92.00 97 LEU A C 1
ATOM 801 O O . LEU A 1 97 ? 1.720 -1.844 23.953 1.00 92.00 97 LEU A O 1
ATOM 805 N N . VAL A 1 98 ? -0.105 -2.481 22.812 1.00 94.19 98 VAL A N 1
ATOM 806 C CA . VAL A 1 98 ? -0.906 -1.292 23.104 1.00 94.19 98 VAL A CA 1
ATOM 807 C C . VAL A 1 98 ? -2.056 -1.664 24.039 1.00 94.19 98 VAL A C 1
ATOM 809 O O . VAL A 1 98 ? -2.698 -2.688 23.833 1.00 94.19 98 VAL A O 1
ATOM 812 N N . PRO A 1 99 ? -2.374 -0.839 25.056 1.00 95.69 99 PRO A N 1
ATOM 813 C CA . PRO A 1 99 ? -3.466 -1.145 25.972 1.00 95.69 99 PRO A CA 1
ATOM 814 C C . PRO A 1 99 ? -4.804 -1.348 25.253 1.00 95.69 99 PRO A C 1
ATOM 816 O O . PRO A 1 99 ? -5.277 -0.454 24.550 1.00 95.69 99 PRO A O 1
ATOM 819 N N . GLU A 1 100 ? -5.456 -2.479 25.515 1.00 95.06 100 GLU A N 1
ATOM 820 C CA . GLU A 1 100 ? -6.722 -2.872 24.882 1.00 95.06 100 GLU A CA 1
ATOM 821 C C . GLU A 1 100 ? -7.802 -1.790 24.999 1.00 95.06 100 GLU A C 1
ATOM 823 O O . GLU A 1 100 ? -8.400 -1.397 24.003 1.00 95.06 100 GLU A O 1
ATOM 828 N N . ARG A 1 101 ? -7.981 -1.205 26.194 1.00 95.38 101 ARG A N 1
ATOM 829 C CA . ARG A 1 101 ? -8.951 -0.115 26.420 1.00 95.38 101 ARG A CA 1
ATOM 830 C C . ARG A 1 101 ? -8.770 1.057 25.461 1.00 95.38 101 ARG A C 1
ATOM 832 O O . ARG A 1 101 ? -9.743 1.697 25.088 1.00 95.38 101 ARG A O 1
ATOM 839 N N . TYR A 1 102 ? -7.529 1.365 25.095 1.00 96.25 102 TYR A N 1
ATOM 840 C CA . TYR A 1 102 ? -7.245 2.423 24.135 1.00 96.25 102 TYR A CA 1
ATOM 841 C C . TYR A 1 102 ? -7.575 1.977 22.704 1.00 96.25 102 TYR A C 1
ATOM 843 O O . TYR A 1 102 ? -8.158 2.755 21.951 1.00 96.25 102 TYR A O 1
ATOM 851 N N . LEU A 1 103 ? -7.244 0.732 22.343 1.00 96.25 103 LEU A N 1
ATOM 852 C CA . LEU A 1 103 ? -7.560 0.173 21.028 1.00 96.25 103 LEU A CA 1
ATOM 853 C C . LEU A 1 103 ? -9.070 0.136 20.780 1.00 96.25 103 LEU A C 1
ATOM 855 O O . LEU A 1 103 ? -9.496 0.529 19.701 1.00 96.25 103 LEU A O 1
ATOM 859 N N . LEU A 1 104 ? -9.873 -0.250 21.775 1.00 96.81 104 LEU A N 1
ATOM 860 C CA . LEU A 1 104 ? -11.334 -0.272 21.659 1.00 96.81 104 LEU A CA 1
ATOM 861 C C . LEU A 1 104 ? -11.898 1.091 21.241 1.00 96.81 104 LEU A C 1
ATOM 863 O O . LEU A 1 104 ? -12.652 1.164 20.279 1.00 96.81 104 LEU A O 1
ATOM 867 N N . VAL A 1 105 ? -11.477 2.174 21.903 1.00 96.88 105 VAL A N 1
ATOM 868 C CA . VAL A 1 105 ? -11.922 3.537 21.558 1.00 96.88 105 VAL A CA 1
ATOM 869 C C . VAL A 1 105 ? -11.376 3.970 20.192 1.00 96.88 105 VAL A C 1
ATOM 871 O O . VAL A 1 105 ? -12.077 4.599 19.407 1.00 96.88 105 VAL A O 1
ATOM 874 N N . TYR A 1 106 ? -10.125 3.618 19.877 1.00 97.00 106 TYR A N 1
ATOM 875 C CA . TYR A 1 106 ? -9.508 3.965 18.595 1.00 97.00 106 TYR A CA 1
ATOM 876 C C . TYR A 1 106 ? -10.226 3.323 17.407 1.00 97.00 106 TYR A C 1
ATOM 878 O O . TYR A 1 106 ? -10.479 3.990 16.401 1.00 97.00 106 TYR A O 1
ATOM 886 N N . TYR A 1 107 ? -10.540 2.031 17.506 1.00 97.06 107 TYR A N 1
ATOM 887 C CA . TYR A 1 107 ? -11.207 1.312 16.429 1.00 97.06 107 TYR A CA 1
ATOM 888 C C . TYR A 1 107 ? -12.703 1.605 16.352 1.00 97.06 107 TYR A C 1
ATOM 890 O O . TYR A 1 107 ? -13.224 1.597 15.240 1.00 97.06 107 TYR A O 1
ATOM 898 N N . ASP A 1 108 ? -13.355 1.954 17.465 1.00 97.06 108 ASP A N 1
ATOM 899 C CA . ASP A 1 108 ? -14.722 2.484 17.454 1.00 97.06 108 ASP A CA 1
ATOM 900 C C . ASP A 1 108 ? -14.806 3.771 16.622 1.00 97.06 108 ASP A C 1
ATOM 902 O O . ASP A 1 108 ? -15.536 3.845 15.634 1.00 97.06 108 ASP A O 1
ATOM 906 N N . LEU A 1 109 ? -13.945 4.749 16.919 1.00 97.12 109 LEU A N 1
ATOM 907 C CA . LEU A 1 109 ? -13.921 6.008 16.177 1.00 97.12 109 LEU A CA 1
ATOM 908 C C . LEU A 1 109 ? -13.543 5.800 14.703 1.00 97.12 109 LEU A C 1
ATOM 910 O O . LEU A 1 109 ? -14.092 6.429 13.798 1.00 97.12 109 LEU A O 1
ATOM 914 N N . ARG A 1 110 ? -12.625 4.866 14.434 1.00 97.56 110 ARG A N 1
ATOM 915 C CA . ARG A 1 110 ? -12.277 4.467 13.067 1.00 97.56 110 ARG A CA 1
ATOM 916 C C . ARG A 1 110 ? -13.453 3.804 12.341 1.00 97.56 110 ARG A C 1
ATOM 918 O O . ARG A 1 110 ? -13.576 4.016 11.134 1.00 97.56 110 ARG A O 1
ATOM 925 N N . ASN A 1 111 ? -14.294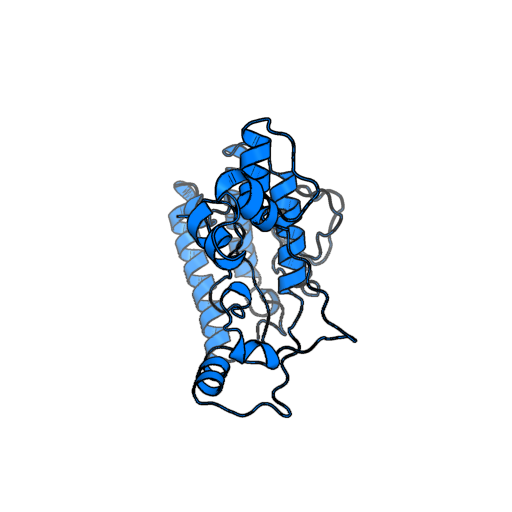 3.029 13.028 1.00 97.50 111 ASN A N 1
ATOM 926 C CA . ASN A 1 111 ? -15.527 2.476 12.467 1.00 97.50 111 ASN A CA 1
ATOM 927 C C . ASN A 1 111 ? -16.478 3.592 12.048 1.00 97.50 111 ASN A C 1
ATOM 929 O O . ASN A 1 111 ? -16.861 3.609 10.885 1.00 97.50 111 ASN A O 1
ATOM 933 N N . GLN A 1 112 ? -16.733 4.573 12.916 1.00 97.75 112 GLN A N 1
ATOM 934 C CA . GLN A 1 112 ? -17.613 5.706 12.602 1.00 97.75 112 GLN A CA 1
ATOM 935 C C . GLN A 1 112 ? -17.142 6.487 11.358 1.00 97.75 112 GLN A C 1
ATOM 937 O O . GLN A 1 112 ? -17.933 6.817 10.477 1.00 97.75 112 GLN A O 1
ATOM 942 N N . ILE A 1 113 ? -15.830 6.731 11.221 1.00 98.19 113 ILE A N 1
ATOM 943 C CA . ILE A 1 113 ? -15.265 7.367 10.013 1.00 98.19 113 ILE A CA 1
ATOM 944 C C . ILE A 1 113 ? -15.404 6.453 8.783 1.00 98.19 113 ILE A C 1
ATOM 946 O O . ILE A 1 113 ? -15.645 6.921 7.673 1.00 98.19 113 ILE A O 1
ATOM 950 N N . THR A 1 114 ? -15.231 5.142 8.958 1.00 98.25 114 THR A N 1
ATOM 951 C CA . THR A 1 114 ? -15.355 4.164 7.868 1.00 98.25 114 THR A CA 1
ATOM 952 C C . THR A 1 114 ? -16.797 4.076 7.360 1.00 98.25 114 THR A C 1
ATOM 954 O O . THR A 1 114 ? -17.006 4.080 6.150 1.00 98.25 114 THR A O 1
ATOM 957 N N . GLU A 1 115 ? -17.771 4.042 8.271 1.00 97.88 115 GLU A N 1
ATOM 958 C CA . GLU A 1 115 ? -19.210 4.162 8.000 1.00 97.88 115 GLU A CA 1
ATOM 959 C C . GLU A 1 115 ? -19.509 5.437 7.218 1.00 97.88 115 GLU A C 1
ATOM 961 O O . GLU A 1 115 ? -20.036 5.360 6.112 1.00 97.88 115 GLU A O 1
ATOM 966 N N . HIS A 1 116 ? -19.040 6.587 7.713 1.00 98.06 116 HIS A N 1
ATOM 967 C CA . HIS A 1 116 ? -19.205 7.865 7.024 1.00 98.06 116 HIS A CA 1
ATOM 968 C C . HIS A 1 116 ? -18.713 7.818 5.571 1.00 98.06 116 HIS A C 1
ATOM 970 O O . HIS A 1 116 ? -19.355 8.379 4.686 1.00 98.06 116 HIS A O 1
ATOM 976 N N . VAL A 1 117 ? -17.597 7.134 5.294 1.00 98.38 117 VAL A N 1
ATOM 977 C CA . VAL A 1 117 ? -17.101 6.985 3.919 1.00 98.38 117 VAL A CA 1
ATOM 978 C C . VAL A 1 117 ? -18.024 6.121 3.064 1.00 98.38 117 VAL A C 1
ATOM 980 O O . VAL A 1 117 ? -18.296 6.499 1.928 1.00 98.38 117 VAL A O 1
ATOM 983 N N . PHE A 1 118 ? -18.521 4.996 3.578 1.00 98.19 118 PHE A N 1
ATOM 984 C CA . PHE A 1 118 ? -19.477 4.167 2.836 1.00 98.19 118 PHE A CA 1
ATOM 985 C C . PHE A 1 118 ? -20.804 4.885 2.568 1.00 98.19 118 PHE A C 1
ATOM 987 O O . PHE A 1 118 ? -21.418 4.636 1.534 1.00 98.19 118 PHE A O 1
ATOM 994 N N . ASP A 1 119 ? -21.219 5.779 3.463 1.00 97.88 119 ASP A N 1
ATOM 995 C CA . ASP A 1 119 ? -22.476 6.517 3.335 1.00 97.88 119 ASP A CA 1
ATOM 996 C C . ASP A 1 119 ? -22.373 7.725 2.391 1.00 97.88 119 ASP A C 1
ATOM 998 O O . ASP A 1 119 ? -23.379 8.159 1.831 1.00 97.88 119 ASP A O 1
ATOM 1002 N N . THR A 1 120 ? -21.175 8.296 2.218 1.00 97.62 120 THR A N 1
ATOM 1003 C CA . THR A 1 120 ? -20.991 9.570 1.494 1.00 97.62 120 THR A CA 1
ATOM 1004 C C . THR A 1 120 ? -20.203 9.474 0.194 1.00 97.62 120 THR A C 1
ATOM 1006 O O . THR A 1 120 ? -20.331 10.361 -0.651 1.00 97.62 120 THR A O 1
ATOM 1009 N N . PHE A 1 121 ? -19.390 8.433 0.009 1.00 97.94 121 PHE A N 1
ATOM 1010 C CA . PHE A 1 121 ? -18.605 8.242 -1.208 1.00 97.94 121 PHE A CA 1
ATOM 1011 C C . PHE A 1 121 ? -19.252 7.179 -2.086 1.00 97.94 121 PHE A C 1
ATOM 1013 O O . PHE A 1 121 ? -19.624 6.102 -1.625 1.00 97.94 121 PHE A O 1
ATOM 1020 N N . GLU A 1 122 ? -19.322 7.455 -3.383 1.00 97.69 122 GLU A N 1
ATOM 1021 C CA . GLU A 1 122 ? -19.771 6.471 -4.360 1.00 97.69 122 GLU A CA 1
ATOM 1022 C C . GLU A 1 122 ? -18.689 5.416 -4.612 1.00 97.69 122 GLU A C 1
ATOM 1024 O O . GLU A 1 122 ? -17.486 5.700 -4.608 1.00 97.69 122 GLU A O 1
ATOM 1029 N N . LYS A 1 123 ? -19.124 4.177 -4.861 1.00 97.62 123 LYS A N 1
ATOM 1030 C CA . LYS A 1 123 ? -18.219 3.095 -5.248 1.00 97.62 123 LYS A CA 1
ATOM 1031 C C . LYS A 1 123 ? -17.617 3.416 -6.626 1.00 97.62 123 LYS A C 1
ATOM 1033 O O . LYS A 1 123 ? -18.377 3.565 -7.581 1.00 97.62 123 LYS A O 1
ATOM 1038 N N . PRO A 1 124 ? -16.282 3.494 -6.768 1.00 96.69 124 PRO A N 1
ATOM 1039 C CA . PRO A 1 124 ? -15.669 3.837 -8.045 1.00 96.69 124 PRO A CA 1
ATOM 1040 C C . PRO A 1 124 ? -15.869 2.723 -9.082 1.00 96.69 124 PRO A C 1
ATOM 1042 O O . PRO A 1 124 ? -15.781 1.542 -8.753 1.00 96.69 124 PRO A O 1
ATOM 1045 N N . GLU A 1 125 ? -16.060 3.084 -10.354 1.00 97.25 125 GLU A N 1
ATOM 1046 C CA . GLU A 1 125 ? -16.273 2.118 -11.450 1.00 97.25 125 GLU A CA 1
ATOM 1047 C C . GLU A 1 125 ? -15.122 1.110 -11.593 1.00 97.25 125 GLU A C 1
ATOM 1049 O O . GLU A 1 125 ? -15.325 -0.054 -11.923 1.00 97.25 125 GLU A O 1
ATOM 1054 N N . ASN A 1 126 ? -13.894 1.543 -11.305 1.00 95.25 126 ASN A N 1
ATOM 1055 C CA . ASN A 1 126 ? -12.692 0.716 -11.360 1.00 95.25 126 ASN A CA 1
ATOM 1056 C C . ASN A 1 126 ? -12.332 0.070 -10.007 1.00 95.25 126 ASN A C 1
ATOM 1058 O O . ASN A 1 126 ? -11.170 -0.294 -9.797 1.00 95.25 126 ASN A O 1
ATOM 1062 N N . TYR A 1 127 ? -13.295 -0.076 -9.088 1.00 97.25 127 TYR A N 1
ATOM 1063 C CA . TYR A 1 127 ? -13.085 -0.641 -7.752 1.00 97.25 127 TYR A CA 1
ATOM 1064 C C . TYR A 1 127 ? -12.344 -1.985 -7.791 1.00 97.25 127 TYR A C 1
ATOM 1066 O O . TYR A 1 127 ? -11.331 -2.147 -7.108 1.00 97.25 127 TYR A O 1
ATOM 1074 N N . ASP A 1 128 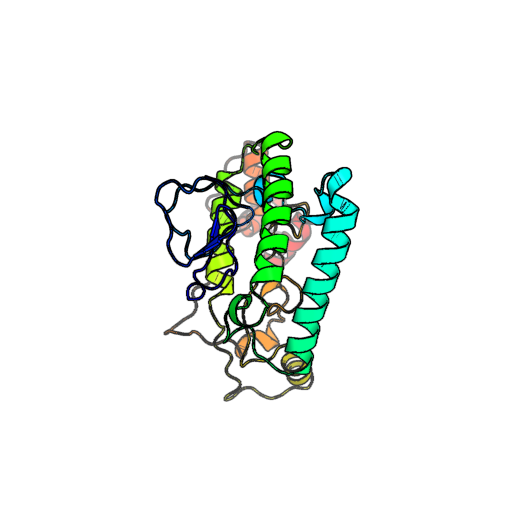? -12.794 -2.921 -8.630 1.00 96.56 128 ASP A N 1
ATOM 1075 C CA . ASP A 1 128 ? -12.221 -4.271 -8.700 1.00 96.56 128 ASP A CA 1
ATOM 1076 C C . ASP A 1 128 ? -10.776 -4.268 -9.204 1.00 96.56 128 ASP A C 1
ATOM 1078 O O . ASP A 1 128 ? -9.935 -5.023 -8.709 1.00 96.56 128 ASP A O 1
ATOM 1082 N N . LEU A 1 129 ? -10.449 -3.363 -10.131 1.00 95.69 129 LEU A N 1
ATOM 1083 C CA . LEU A 1 129 ? -9.079 -3.166 -10.602 1.00 95.69 129 LEU A CA 1
ATOM 1084 C C . LEU A 1 129 ? -8.180 -2.666 -9.462 1.00 95.69 129 LEU A C 1
ATOM 1086 O O . LEU A 1 129 ? -7.087 -3.196 -9.251 1.00 95.69 129 LEU A O 1
ATOM 1090 N N . ILE A 1 130 ? -8.641 -1.668 -8.699 1.00 96.44 130 ILE A N 1
ATOM 1091 C CA . ILE A 1 130 ? -7.892 -1.119 -7.559 1.00 96.44 130 ILE A CA 1
ATOM 1092 C C . ILE A 1 130 ? -7.741 -2.165 -6.453 1.00 96.44 130 ILE A C 1
ATOM 1094 O O . ILE A 1 130 ? -6.664 -2.283 -5.859 1.00 96.44 130 ILE A O 1
ATOM 1098 N N . LEU A 1 131 ? -8.780 -2.958 -6.194 1.00 96.62 131 LEU A N 1
ATOM 1099 C CA . LEU A 1 131 ? -8.727 -4.056 -5.238 1.00 96.62 131 LEU A CA 1
ATOM 1100 C C . LEU A 1 131 ? -7.727 -5.132 -5.682 1.00 96.62 131 LEU A C 1
ATOM 1102 O O . LEU A 1 131 ? -6.889 -5.548 -4.882 1.00 96.62 131 LEU A O 1
ATOM 1106 N N . GLY A 1 132 ? -7.748 -5.531 -6.956 1.00 96.00 132 GLY A N 1
ATOM 1107 C CA . GLY A 1 132 ? -6.775 -6.461 -7.531 1.00 96.00 132 GLY A CA 1
ATOM 1108 C C . GLY A 1 132 ? -5.336 -5.973 -7.353 1.00 96.00 132 GLY A C 1
ATOM 1109 O O . GLY A 1 132 ? -4.495 -6.700 -6.823 1.00 96.00 132 GLY A O 1
ATOM 1110 N N . MET A 1 133 ? -5.066 -4.706 -7.687 1.00 95.56 133 MET A N 1
ATOM 1111 C CA . MET A 1 133 ? -3.755 -4.088 -7.451 1.00 95.56 133 MET A CA 1
ATOM 1112 C C . MET A 1 133 ? -3.386 -4.069 -5.965 1.00 95.56 133 MET A C 1
ATOM 1114 O O . MET A 1 133 ? -2.257 -4.405 -5.614 1.00 95.56 133 MET A O 1
ATOM 1118 N N . THR A 1 134 ? -4.332 -3.721 -5.086 1.00 95.50 134 THR A N 1
ATOM 1119 C CA . THR A 1 134 ? -4.130 -3.678 -3.628 1.00 95.50 134 THR A CA 1
ATOM 1120 C C . THR A 1 134 ? -3.707 -5.043 -3.082 1.00 95.50 134 THR A C 1
ATOM 1122 O O . THR A 1 134 ? -2.769 -5.118 -2.289 1.00 95.50 134 THR A O 1
ATOM 1125 N N . LYS A 1 135 ? -4.352 -6.124 -3.540 1.00 94.56 135 LYS A N 1
ATOM 1126 C CA . LYS A 1 135 ? -4.020 -7.505 -3.157 1.00 94.56 135 LYS A CA 1
ATOM 1127 C C . LYS A 1 135 ? -2.603 -7.884 -3.598 1.00 94.56 135 LYS A C 1
ATOM 1129 O O . LYS A 1 135 ? -1.840 -8.411 -2.792 1.00 94.56 135 LYS A O 1
ATOM 1134 N N . VAL A 1 136 ? -2.224 -7.561 -4.838 1.00 94.88 136 VAL A N 1
ATOM 1135 C CA . VAL A 1 136 ? -0.880 -7.849 -5.372 1.00 94.88 136 VAL A CA 1
ATOM 1136 C C . VAL A 1 136 ? 0.204 -7.086 -4.608 1.00 94.88 136 VAL A C 1
ATOM 1138 O O . VAL A 1 136 ? 1.197 -7.677 -4.190 1.00 94.88 136 VAL A O 1
ATOM 1141 N N . VAL A 1 137 ? 0.033 -5.779 -4.383 1.00 95.12 137 VAL A N 1
ATOM 1142 C CA . VAL A 1 137 ? 1.061 -4.994 -3.678 1.00 95.12 137 VAL A CA 1
ATOM 1143 C C . VAL A 1 137 ? 1.173 -5.362 -2.200 1.00 95.12 137 VAL A C 1
ATOM 1145 O O . VAL A 1 137 ? 2.268 -5.259 -1.649 1.00 95.12 137 VAL A O 1
ATOM 1148 N N . ALA A 1 138 ? 0.080 -5.806 -1.565 1.00 92.94 138 ALA A N 1
ATOM 1149 C CA . ALA A 1 138 ? 0.121 -6.350 -0.212 1.00 92.94 138 ALA A CA 1
ATOM 1150 C C . ALA A 1 138 ? 1.010 -7.600 -0.177 1.00 92.94 138 ALA A C 1
ATOM 1152 O O . ALA A 1 138 ? 2.011 -7.590 0.531 1.00 92.94 138 ALA A O 1
ATOM 1153 N N . GLN A 1 139 ? 0.764 -8.571 -1.062 1.00 91.75 139 GLN A N 1
ATOM 1154 C CA . GLN A 1 139 ? 1.590 -9.782 -1.162 1.00 91.75 139 GLN A CA 1
ATOM 1155 C C . GLN A 1 139 ? 3.077 -9.472 -1.360 1.00 91.75 139 GLN A C 1
ATOM 1157 O O . GLN A 1 139 ? 3.933 -10.099 -0.739 1.00 91.75 139 GLN A O 1
ATOM 1162 N N . ILE A 1 140 ? 3.405 -8.484 -2.198 1.00 93.50 140 ILE A N 1
ATOM 1163 C CA . ILE A 1 140 ? 4.798 -8.067 -2.414 1.00 93.50 140 ILE A CA 1
ATOM 1164 C C . ILE A 1 140 ? 5.402 -7.451 -1.142 1.00 93.50 140 ILE A C 1
ATOM 1166 O O . ILE A 1 140 ? 6.560 -7.719 -0.827 1.00 93.50 140 ILE A O 1
ATOM 1170 N N . LYS A 1 141 ? 4.632 -6.658 -0.383 1.00 92.06 141 LYS A N 1
ATOM 1171 C CA . LYS A 1 141 ? 5.091 -6.012 0.860 1.00 92.06 141 LYS A CA 1
ATOM 1172 C C . LYS A 1 141 ? 5.572 -7.019 1.900 1.00 92.06 141 LYS A C 1
ATOM 1174 O O . LYS A 1 141 ? 6.529 -6.729 2.620 1.00 92.06 141 LYS A O 1
ATOM 1179 N N . HIS A 1 142 ? 4.924 -8.176 1.990 1.00 87.81 142 HIS A N 1
ATOM 1180 C CA . HIS A 1 142 ? 5.263 -9.199 2.977 1.00 87.81 142 HIS A CA 1
ATOM 1181 C C . HIS A 1 142 ? 6.393 -10.141 2.518 1.00 87.81 142 HIS A C 1
ATOM 1183 O O . HIS A 1 142 ? 6.911 -10.916 3.324 1.00 87.81 142 HIS A O 1
ATOM 1189 N N . GLN A 1 143 ? 6.873 -10.003 1.277 1.00 89.00 143 GLN A N 1
ATOM 1190 C CA . GLN A 1 143 ? 8.032 -10.730 0.757 1.00 89.00 143 GLN A CA 1
ATOM 1191 C C . GLN A 1 143 ? 9.335 -9.959 1.019 1.00 89.00 143 GLN A C 1
ATOM 1193 O O . GLN A 1 143 ? 9.552 -8.847 0.533 1.00 89.00 143 GLN A O 1
ATOM 1198 N N . GLY A 1 144 ? 10.234 -10.567 1.798 1.00 90.25 144 GLY A N 1
ATOM 1199 C CA . GLY A 1 144 ? 11.578 -10.034 2.017 1.00 90.25 144 GLY A CA 1
ATOM 1200 C C . GLY A 1 144 ? 12.465 -10.197 0.782 1.00 90.25 144 GLY A C 1
ATOM 1201 O O . GLY A 1 144 ? 12.385 -11.203 0.078 1.00 90.25 144 GLY A O 1
ATOM 1202 N N . LEU A 1 145 ? 13.341 -9.225 0.535 1.00 92.31 145 LEU A N 1
ATOM 1203 C CA . LEU A 1 145 ? 14.327 -9.308 -0.539 1.00 92.31 145 LEU A CA 1
ATOM 1204 C C . LEU A 1 145 ? 15.556 -10.108 -0.103 1.00 92.31 145 LEU A C 1
ATOM 1206 O O . LEU A 1 145 ? 16.105 -9.884 0.975 1.00 92.31 145 LEU A O 1
ATOM 1210 N N . ASN A 1 146 ? 16.040 -10.983 -0.985 1.00 92.88 146 ASN A N 1
ATOM 1211 C CA . ASN A 1 146 ? 17.328 -11.643 -0.811 1.00 92.88 146 ASN A CA 1
ATOM 1212 C C . ASN A 1 146 ? 18.455 -10.698 -1.261 1.00 92.88 146 ASN A C 1
ATOM 1214 O O . ASN A 1 146 ? 18.753 -10.570 -2.452 1.00 92.88 146 ASN A O 1
ATOM 1218 N N . ILE A 1 147 ? 19.057 -10.002 -0.296 1.00 91.94 147 ILE A N 1
ATOM 1219 C CA . ILE A 1 147 ? 20.186 -9.098 -0.523 1.00 91.94 147 ILE A CA 1
ATOM 1220 C C . ILE A 1 147 ? 21.479 -9.787 -0.081 1.00 91.94 147 ILE A C 1
ATOM 1222 O O . ILE A 1 147 ? 21.664 -10.082 1.098 1.00 91.94 147 ILE A O 1
ATOM 1226 N N . ASN A 1 148 ? 22.403 -9.999 -1.018 1.00 89.31 148 ASN A N 1
ATOM 1227 C CA . ASN A 1 148 ? 23.689 -10.643 -0.769 1.00 89.31 148 ASN A CA 1
ATOM 1228 C C . ASN A 1 148 ? 24.846 -9.767 -1.272 1.00 89.31 148 ASN A C 1
ATOM 1230 O O . ASN A 1 148 ? 24.917 -9.404 -2.447 1.00 89.31 148 ASN A O 1
ATOM 1234 N N . LEU A 1 149 ? 25.770 -9.453 -0.363 1.00 87.44 149 LEU A N 1
ATOM 1235 C CA . LEU A 1 149 ? 26.963 -8.640 -0.626 1.00 87.44 149 LEU A CA 1
ATOM 1236 C C . LEU A 1 149 ? 28.217 -9.481 -0.919 1.00 87.44 149 LEU A C 1
ATOM 1238 O O . LEU A 1 149 ? 29.273 -8.928 -1.222 1.00 87.44 149 LEU A O 1
ATOM 1242 N N . GLY A 1 150 ? 28.120 -10.808 -0.835 1.00 85.06 150 GLY A N 1
ATOM 1243 C CA . GLY A 1 150 ? 29.202 -11.737 -1.135 1.00 85.06 150 GLY A CA 1
ATOM 1244 C C . GLY A 1 150 ? 29.704 -11.561 -2.566 1.00 85.06 150 GLY A C 1
ATOM 1245 O O . GLY A 1 150 ? 28.931 -11.614 -3.523 1.00 85.06 150 GLY A O 1
ATOM 1246 N N . GLY A 1 151 ? 31.008 -11.315 -2.708 1.00 80.19 151 GLY A N 1
ATOM 1247 C CA . GLY A 1 151 ? 31.648 -11.094 -4.007 1.00 80.19 151 GLY A CA 1
ATOM 1248 C C . GLY A 1 151 ? 31.335 -9.742 -4.660 1.00 80.19 151 GLY A C 1
ATOM 1249 O O . GLY A 1 151 ? 31.733 -9.522 -5.802 1.00 80.19 151 GLY A O 1
ATOM 1250 N N . VAL A 1 152 ? 30.647 -8.825 -3.969 1.00 84.50 152 VAL A N 1
ATOM 1251 C CA . VAL A 1 152 ? 30.373 -7.475 -4.477 1.00 84.50 152 VAL A CA 1
ATOM 1252 C C . VAL A 1 152 ? 31.437 -6.501 -3.975 1.00 84.50 152 VAL A C 1
ATOM 1254 O O . VAL A 1 152 ? 31.626 -6.325 -2.773 1.00 84.50 152 VAL A O 1
ATOM 1257 N N . THR A 1 153 ? 32.112 -5.811 -4.896 1.00 84.56 153 THR A N 1
ATOM 1258 C CA . THR A 1 153 ? 33.069 -4.752 -4.548 1.00 84.56 153 THR A CA 1
ATOM 1259 C C . THR A 1 153 ? 32.364 -3.611 -3.818 1.00 84.56 153 THR A C 1
ATOM 1261 O O . THR A 1 153 ? 31.481 -2.947 -4.369 1.00 84.56 153 THR A O 1
ATOM 1264 N N . ILE A 1 154 ? 32.783 -3.339 -2.581 1.00 85.31 154 ILE A N 1
ATOM 1265 C CA . ILE A 1 154 ? 32.216 -2.260 -1.768 1.00 85.31 154 ILE A CA 1
ATOM 1266 C C . ILE A 1 154 ? 32.699 -0.904 -2.284 1.00 85.31 154 ILE A C 1
ATOM 1268 O O . ILE A 1 154 ? 33.772 -0.417 -1.932 1.00 85.31 154 ILE A O 1
ATOM 1272 N N . THR A 1 155 ? 31.874 -0.269 -3.112 1.00 88.31 155 THR A N 1
ATOM 1273 C CA . THR A 1 155 ? 32.081 1.112 -3.564 1.00 88.31 155 THR A CA 1
ATOM 1274 C C . THR A 1 155 ? 31.491 2.116 -2.561 1.00 88.31 155 THR A C 1
ATOM 1276 O O . THR A 1 155 ? 30.580 1.763 -1.804 1.00 88.31 155 THR A O 1
ATOM 1279 N N . PRO A 1 156 ? 31.931 3.392 -2.558 1.00 89.94 156 PRO A N 1
ATOM 1280 C CA . PRO A 1 156 ? 31.303 4.436 -1.740 1.00 89.94 156 PRO A CA 1
ATOM 1281 C C . PRO A 1 156 ? 29.789 4.548 -1.976 1.00 89.94 156 PRO A C 1
ATOM 1283 O O . PRO A 1 156 ? 29.018 4.625 -1.025 1.00 89.94 156 PRO A O 1
ATOM 1286 N N . LYS A 1 157 ? 29.354 4.433 -3.240 1.00 88.25 157 LYS A N 1
ATOM 1287 C CA . LYS A 1 157 ? 27.933 4.441 -3.623 1.00 88.25 157 LYS A CA 1
ATOM 1288 C C . LYS A 1 157 ? 27.152 3.295 -2.982 1.00 88.25 157 LYS A C 1
ATOM 1290 O O . LYS A 1 157 ? 26.056 3.519 -2.476 1.00 88.25 157 LYS A O 1
ATOM 1295 N N . LEU A 1 158 ? 27.709 2.082 -3.000 1.00 86.88 158 LEU A N 1
ATOM 1296 C CA . LEU A 1 158 ? 27.080 0.923 -2.371 1.00 86.88 158 LEU A CA 1
ATOM 1297 C C . LEU A 1 158 ? 27.020 1.091 -0.848 1.00 86.88 158 LEU A C 1
ATOM 1299 O O . LEU A 1 158 ? 25.992 0.816 -0.243 1.00 86.88 158 LEU A O 1
ATOM 1303 N N . ARG A 1 159 ? 28.077 1.617 -0.223 1.00 87.69 159 ARG A N 1
ATOM 1304 C CA . ARG A 1 159 ? 28.078 1.897 1.219 1.00 87.69 159 ARG A CA 1
ATOM 1305 C C . ARG A 1 159 ? 26.974 2.882 1.611 1.00 87.69 159 ARG A C 1
ATOM 1307 O O . ARG A 1 159 ? 26.261 2.637 2.579 1.00 87.69 159 ARG A O 1
ATOM 1314 N N . ASP A 1 160 ? 26.811 3.966 0.860 1.00 89.06 160 ASP A N 1
ATOM 1315 C CA . ASP A 1 160 ? 25.759 4.955 1.121 1.00 89.06 160 ASP A CA 1
ATOM 1316 C C . ASP A 1 160 ? 24.358 4.393 0.870 1.00 89.06 160 ASP A C 1
ATOM 1318 O O . ASP A 1 160 ? 23.415 4.733 1.586 1.00 89.06 160 ASP A O 1
ATOM 1322 N N . PHE A 1 161 ? 24.222 3.502 -0.114 1.00 87.75 161 PHE A N 1
ATOM 1323 C CA . PHE A 1 161 ? 22.985 2.771 -0.359 1.00 87.75 161 PHE A CA 1
ATOM 1324 C C . PHE A 1 161 ? 22.611 1.877 0.832 1.00 87.75 161 PHE A C 1
ATOM 1326 O O . PHE A 1 161 ? 21.482 1.959 1.309 1.00 87.75 161 PHE A O 1
ATOM 1333 N N . LEU A 1 162 ? 23.556 1.088 1.353 1.00 86.44 162 LEU A N 1
ATOM 1334 C CA . LEU A 1 162 ? 23.328 0.161 2.470 1.00 86.44 162 LEU A CA 1
ATOM 1335 C C . LEU A 1 162 ? 23.067 0.875 3.802 1.00 86.44 162 LEU A C 1
ATOM 1337 O O . LEU A 1 162 ? 22.291 0.393 4.615 1.00 86.44 162 LEU A O 1
ATOM 1341 N N . LYS A 1 163 ? 23.653 2.059 4.020 1.00 85.19 163 LYS A N 1
ATOM 1342 C CA . LYS A 1 163 ? 23.334 2.888 5.198 1.00 85.19 163 LYS A CA 1
ATOM 1343 C C . LYS A 1 163 ? 21.874 3.338 5.230 1.00 85.19 163 LYS A C 1
ATOM 1345 O O . LYS A 1 163 ? 21.323 3.543 6.304 1.00 85.19 163 LYS A O 1
ATOM 1350 N N . LYS A 1 164 ? 21.280 3.557 4.055 1.00 84.62 164 LYS A N 1
ATOM 1351 C CA . LYS A 1 164 ? 19.893 4.021 3.911 1.00 84.62 164 LYS A CA 1
ATOM 1352 C C . LYS A 1 164 ? 18.895 2.872 3.797 1.00 84.62 164 LYS A C 1
ATOM 1354 O O . LYS A 1 164 ? 17.713 3.090 4.026 1.00 84.62 164 LYS A O 1
ATOM 1359 N N . ASN A 1 165 ? 19.364 1.688 3.415 1.00 83.75 165 ASN A N 1
ATOM 1360 C CA . ASN A 1 165 ? 18.540 0.522 3.137 1.00 83.75 165 ASN A CA 1
ATOM 1361 C C . ASN A 1 165 ? 19.170 -0.678 3.832 1.00 83.75 165 ASN A C 1
ATOM 1363 O O . ASN A 1 165 ? 20.114 -1.267 3.305 1.00 83.75 165 ASN A O 1
ATOM 1367 N N . ASP A 1 166 ? 18.654 -1.011 5.012 1.00 82.62 166 ASP A N 1
ATOM 1368 C CA . ASP A 1 166 ? 19.114 -2.164 5.774 1.00 82.62 166 ASP A CA 1
ATOM 1369 C C . ASP A 1 166 ? 18.802 -3.469 5.012 1.00 82.62 166 ASP A C 1
ATOM 1371 O O . ASP A 1 166 ? 17.627 -3.790 4.804 1.00 82.62 166 ASP A O 1
ATOM 1375 N N . PRO A 1 167 ? 19.823 -4.243 4.600 1.00 83.19 167 PRO A N 1
ATOM 1376 C CA . PRO A 1 167 ? 19.623 -5.510 3.903 1.00 83.19 167 PRO A CA 1
ATOM 1377 C C . PRO A 1 167 ? 18.802 -6.527 4.700 1.00 83.19 167 PRO A C 1
ATOM 1379 O O . PRO A 1 167 ? 18.024 -7.267 4.106 1.00 83.19 167 PRO A O 1
ATOM 1382 N N . ALA A 1 168 ? 18.942 -6.559 6.032 1.00 80.62 168 ALA A N 1
ATOM 1383 C CA . ALA A 1 168 ? 18.265 -7.544 6.881 1.00 80.62 168 ALA A CA 1
ATOM 1384 C C . ALA A 1 168 ? 16.743 -7.323 6.944 1.00 80.62 168 ALA A C 1
ATOM 1386 O O . ALA A 1 168 ? 15.960 -8.234 7.234 1.00 80.62 168 ALA A O 1
ATOM 1387 N N . SER A 1 169 ? 16.309 -6.100 6.649 1.00 82.19 169 SER A N 1
ATOM 1388 C CA . SER A 1 169 ? 14.913 -5.691 6.662 1.00 82.19 169 SER A CA 1
ATOM 1389 C C . SER A 1 169 ? 14.435 -5.135 5.323 1.00 82.19 169 SER A C 1
ATOM 1391 O O . SER A 1 169 ? 13.441 -4.421 5.283 1.00 82.19 169 SER A O 1
ATOM 1393 N N . ALA A 1 170 ? 15.084 -5.500 4.214 1.00 90.44 170 ALA A N 1
ATOM 1394 C CA . ALA A 1 170 ? 14.700 -5.042 2.885 1.00 90.44 170 ALA A CA 1
ATOM 1395 C C . ALA A 1 170 ? 13.382 -5.688 2.407 1.00 90.44 170 ALA A C 1
ATOM 1397 O O . ALA A 1 170 ? 13.285 -6.907 2.262 1.00 90.44 170 ALA A O 1
ATOM 1398 N N . TYR A 1 171 ? 12.378 -4.858 2.121 1.00 92.00 171 TYR A N 1
ATOM 1399 C CA . TYR A 1 171 ? 11.103 -5.229 1.494 1.00 92.00 171 TYR A CA 1
ATOM 1400 C C . TYR A 1 171 ? 10.629 -4.104 0.569 1.00 92.00 171 TYR A C 1
ATOM 1402 O O . TYR A 1 171 ? 11.084 -2.960 0.677 1.00 92.00 171 TYR A O 1
ATOM 1410 N N . ILE A 1 172 ? 9.710 -4.419 -0.344 1.00 94.81 172 ILE A N 1
ATOM 1411 C CA . ILE A 1 172 ? 9.152 -3.447 -1.289 1.00 94.81 172 ILE A CA 1
ATOM 1412 C C . ILE A 1 172 ? 7.717 -3.127 -0.889 1.00 94.81 172 ILE A C 1
ATOM 1414 O O . ILE A 1 172 ? 6.860 -3.995 -0.892 1.00 94.81 172 ILE A O 1
ATOM 1418 N N . ASN A 1 173 ? 7.433 -1.863 -0.602 1.00 94.19 173 ASN A N 1
ATOM 1419 C CA . ASN A 1 173 ? 6.099 -1.383 -0.273 1.00 94.19 173 ASN A CA 1
ATOM 1420 C C . ASN A 1 173 ? 5.646 -0.359 -1.314 1.00 94.19 173 ASN A C 1
ATOM 1422 O O . ASN A 1 173 ? 6.077 0.799 -1.295 1.00 94.19 173 ASN A O 1
ATOM 1426 N N . TYR A 1 174 ? 4.797 -0.800 -2.240 1.00 96.50 174 TYR A N 1
ATOM 1427 C CA . TYR A 1 174 ? 4.281 0.052 -3.303 1.00 96.50 174 TYR A CA 1
ATOM 1428 C C . TYR A 1 174 ? 3.143 0.959 -2.822 1.00 96.50 174 TYR A C 1
ATOM 1430 O O . TYR A 1 174 ? 2.299 0.579 -2.013 1.00 96.50 174 TYR A O 1
ATOM 1438 N N . ASN A 1 175 ? 3.098 2.163 -3.382 1.00 94.88 175 ASN A N 1
ATOM 1439 C CA . ASN A 1 175 ? 2.013 3.115 -3.241 1.00 94.88 175 ASN A CA 1
ATOM 1440 C C . ASN A 1 175 ? 1.199 3.162 -4.539 1.00 94.88 175 ASN A C 1
ATOM 1442 O O . ASN A 1 175 ? 1.666 3.682 -5.554 1.00 94.88 175 ASN A O 1
ATOM 1446 N N . ILE A 1 176 ? -0.028 2.644 -4.485 1.00 95.50 176 ILE A N 1
ATOM 1447 C CA . ILE A 1 176 ? -0.966 2.640 -5.619 1.00 95.50 176 I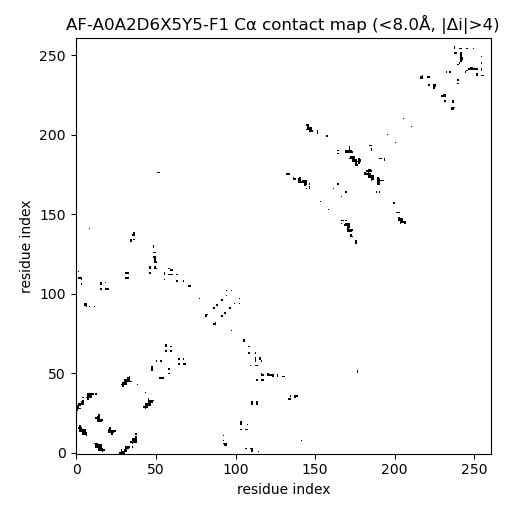LE A CA 1
ATOM 1448 C C . ILE A 1 176 ? -1.617 4.012 -5.860 1.00 95.50 176 ILE A C 1
ATOM 1450 O O . ILE A 1 176 ? -2.096 4.278 -6.954 1.00 95.50 176 ILE A O 1
ATOM 1454 N N . TYR A 1 177 ? -1.592 4.901 -4.863 1.00 94.50 177 TYR A N 1
ATOM 1455 C CA . TYR A 1 177 ? -2.157 6.255 -4.928 1.00 94.50 177 TYR A CA 1
ATOM 1456 C C . TYR A 1 177 ? -1.068 7.333 -5.047 1.00 94.50 177 TYR A C 1
ATOM 1458 O O . TYR A 1 177 ? -1.315 8.517 -4.837 1.00 94.50 177 TYR A O 1
ATOM 1466 N N . GLY A 1 178 ? 0.175 6.932 -5.330 1.00 91.75 178 GLY A N 1
ATOM 1467 C CA . GLY A 1 178 ? 1.334 7.821 -5.265 1.00 91.75 178 GLY A CA 1
ATOM 1468 C C . GLY A 1 178 ? 1.528 8.721 -6.482 1.00 91.75 178 GLY A C 1
ATOM 1469 O O . GLY A 1 178 ? 2.359 9.626 -6.436 1.00 91.75 178 GLY A O 1
ATOM 1470 N N . THR A 1 179 ? 0.806 8.481 -7.576 1.00 91.94 179 THR A N 1
ATOM 1471 C CA . THR A 1 179 ? 0.938 9.256 -8.813 1.00 91.94 179 THR A CA 1
ATOM 1472 C C . THR A 1 179 ? -0.433 9.573 -9.401 1.00 91.94 179 THR A C 1
ATOM 1474 O O . THR A 1 179 ? -1.366 8.781 -9.296 1.00 91.94 179 THR A O 1
ATOM 1477 N N . LYS A 1 180 ? -0.553 10.726 -10.073 1.00 88.31 180 LYS A N 1
ATOM 1478 C CA . LYS A 1 180 ? -1.795 11.120 -10.763 1.00 88.31 180 LYS A CA 1
ATOM 1479 C C . LYS A 1 180 ? -2.109 10.241 -11.980 1.00 88.31 180 LYS A C 1
ATOM 1481 O O . LYS A 1 180 ? -3.252 10.181 -12.402 1.00 88.31 180 LYS A O 1
ATOM 1486 N N . THR A 1 181 ? -1.096 9.586 -12.551 1.00 88.38 181 THR A N 1
ATOM 1487 C CA . THR A 1 181 ? -1.218 8.757 -13.760 1.00 88.38 181 THR A CA 1
ATOM 1488 C C . THR A 1 181 ? -1.520 7.287 -13.460 1.00 88.38 181 THR A C 1
ATOM 1490 O O . THR A 1 181 ? -1.578 6.487 -14.388 1.00 88.38 181 THR A O 1
ATOM 1493 N N . GLY A 1 182 ? -1.665 6.907 -12.185 1.00 87.38 182 GLY A N 1
ATOM 1494 C CA . GLY A 1 182 ? -1.919 5.523 -11.769 1.00 87.38 182 GLY A CA 1
ATOM 1495 C C . GLY A 1 182 ? -0.683 4.613 -11.767 1.00 87.38 182 GLY A C 1
ATOM 1496 O O . GLY A 1 182 ? -0.795 3.424 -11.487 1.00 87.38 182 GLY A O 1
ATOM 1497 N N . ARG A 1 183 ? 0.516 5.146 -12.043 1.00 91.50 183 ARG A N 1
ATOM 1498 C CA . ARG A 1 183 ? 1.773 4.398 -11.888 1.00 91.50 183 ARG A CA 1
ATOM 1499 C C . ARG A 1 183 ? 2.047 4.112 -10.416 1.00 91.50 183 ARG A C 1
ATOM 1501 O O . ARG A 1 183 ? 1.886 4.991 -9.565 1.00 91.50 183 ARG A O 1
ATOM 1508 N N . LEU A 1 184 ? 2.559 2.917 -10.143 1.00 94.81 184 LEU A N 1
ATOM 1509 C CA . LEU A 1 184 ? 3.081 2.579 -8.826 1.00 94.81 184 LEU A CA 1
ATOM 1510 C C . LEU A 1 184 ? 4.296 3.452 -8.500 1.00 94.81 184 LEU A C 1
ATOM 1512 O O . LEU A 1 184 ? 5.171 3.681 -9.336 1.00 94.81 184 LEU A O 1
ATOM 1516 N N . SER A 1 185 ? 4.368 3.894 -7.252 1.00 94.56 185 SER A N 1
ATOM 1517 C CA . SER A 1 185 ? 5.591 4.416 -6.646 1.00 94.56 185 SER A CA 1
ATOM 1518 C C . SER A 1 185 ? 5.927 3.605 -5.395 1.00 94.56 185 SER A C 1
ATOM 1520 O O . SER A 1 185 ? 5.219 2.661 -5.060 1.00 94.56 185 SER A O 1
ATOM 1522 N N . THR A 1 186 ? 7.020 3.914 -4.706 1.00 94.38 186 THR A N 1
ATOM 1523 C CA . THR A 1 186 ? 7.376 3.261 -3.436 1.00 94.38 186 THR A CA 1
ATOM 1524 C C . THR A 1 186 ? 7.052 4.173 -2.257 1.00 94.38 186 THR A C 1
ATOM 1526 O O . THR A 1 186 ? 7.292 5.378 -2.325 1.00 94.38 186 THR A O 1
ATOM 1529 N N . MET A 1 187 ? 6.550 3.603 -1.161 1.00 92.62 187 MET A N 1
ATOM 1530 C CA . MET A 1 187 ? 6.369 4.312 0.109 1.00 92.62 187 MET A CA 1
ATOM 1531 C C . MET A 1 187 ? 7.723 4.722 0.712 1.00 92.62 187 MET A C 1
ATOM 1533 O O . MET A 1 187 ? 8.748 4.082 0.468 1.00 92.62 187 MET A O 1
ATOM 1537 N N . ASN A 1 188 ? 7.731 5.763 1.549 1.00 87.69 188 ASN A N 1
ATOM 1538 C CA . ASN A 1 188 ? 8.925 6.146 2.309 1.00 87.69 188 ASN A CA 1
ATOM 1539 C C . ASN A 1 188 ? 9.400 4.980 3.193 1.00 87.69 188 ASN A C 1
ATOM 1541 O O . ASN A 1 188 ? 8.589 4.321 3.839 1.00 87.69 188 ASN A O 1
ATOM 1545 N N . GLY A 1 189 ? 10.711 4.726 3.211 1.00 85.81 189 GLY A N 1
ATOM 1546 C CA . GLY A 1 189 ? 11.309 3.601 3.943 1.00 85.81 189 GLY A CA 1
ATOM 1547 C C . GLY A 1 189 ? 11.218 2.243 3.232 1.00 85.81 189 GLY A C 1
ATOM 1548 O O . GLY A 1 189 ? 11.780 1.272 3.727 1.00 85.81 189 GLY A O 1
ATOM 1549 N N . SER A 1 190 ? 10.557 2.162 2.071 1.00 91.75 190 SER A N 1
ATOM 1550 C CA . SER A 1 190 ? 10.605 0.984 1.198 1.00 91.75 190 SER A CA 1
ATOM 1551 C C . SER A 1 190 ? 11.970 0.848 0.527 1.00 91.75 190 SER A C 1
ATOM 1553 O O . SER A 1 190 ? 12.595 1.850 0.171 1.00 91.75 190 SER A O 1
ATOM 1555 N N . PHE A 1 191 ? 12.369 -0.387 0.215 1.00 92.69 191 PHE A N 1
ATOM 1556 C CA . PHE A 1 191 ? 13.496 -0.629 -0.677 1.00 92.69 191 PHE A CA 1
ATOM 1557 C C . PHE A 1 191 ? 13.230 0.015 -2.058 1.00 92.69 191 PHE A C 1
ATOM 1559 O O . PHE A 1 191 ? 12.148 -0.186 -2.627 1.00 92.69 191 PHE A O 1
ATOM 1566 N N . PRO A 1 192 ? 14.174 0.797 -2.621 1.00 91.62 192 PRO A N 1
ATOM 1567 C CA . PRO A 1 192 ? 13.935 1.667 -3.775 1.00 91.62 192 PRO A CA 1
ATOM 1568 C C . PRO A 1 192 ? 14.063 0.914 -5.108 1.00 91.62 192 PRO A C 1
ATOM 1570 O O . PRO A 1 192 ? 14.844 1.297 -5.978 1.00 91.62 192 PRO A O 1
ATOM 1573 N N . ILE A 1 193 ? 13.305 -0.172 -5.285 1.00 92.94 193 ILE A N 1
ATOM 1574 C CA . ILE A 1 193 ? 13.445 -1.081 -6.436 1.00 92.94 193 ILE A CA 1
ATOM 1575 C C . ILE A 1 193 ? 13.244 -0.378 -7.791 1.00 92.94 193 ILE A C 1
ATOM 1577 O O . ILE A 1 193 ? 13.973 -0.650 -8.743 1.00 92.94 193 ILE A O 1
ATOM 1581 N N . LEU A 1 194 ? 12.319 0.588 -7.861 1.00 92.25 194 LEU A N 1
ATOM 1582 C CA . LEU A 1 194 ? 11.976 1.314 -9.092 1.00 92.25 194 LEU A CA 1
ATOM 1583 C C . LEU A 1 194 ? 13.034 2.348 -9.503 1.00 92.25 194 LEU A C 1
ATOM 1585 O O . LEU A 1 194 ? 13.158 2.675 -10.680 1.00 92.25 194 LEU A O 1
ATOM 1589 N N . THR A 1 195 ? 13.796 2.879 -8.545 1.00 90.19 195 THR A N 1
ATOM 1590 C CA . THR A 1 195 ? 14.778 3.959 -8.765 1.00 90.19 195 THR A CA 1
ATOM 1591 C C . THR A 1 195 ? 16.222 3.485 -8.585 1.00 90.19 195 THR A C 1
ATOM 1593 O O . THR A 1 195 ? 17.168 4.275 -8.656 1.00 90.19 195 THR A O 1
ATOM 1596 N N . MET A 1 196 ? 16.415 2.180 -8.382 1.00 89.88 196 MET A N 1
ATOM 1597 C CA . MET A 1 196 ? 17.718 1.575 -8.164 1.00 89.88 196 MET A CA 1
ATOM 1598 C C . MET A 1 196 ? 18.596 1.655 -9.418 1.00 89.88 196 MET A C 1
ATOM 1600 O O . MET A 1 196 ? 18.231 1.188 -10.508 1.00 89.88 196 MET A O 1
ATOM 1604 N N . LYS A 1 197 ? 19.803 2.202 -9.244 1.00 88.81 197 LYS A N 1
ATOM 1605 C CA . LYS A 1 197 ? 20.806 2.305 -10.309 1.00 88.81 197 LYS A CA 1
ATOM 1606 C C . LYS A 1 197 ? 21.306 0.925 -10.729 1.00 88.81 197 LYS A C 1
ATOM 1608 O O . LYS A 1 197 ? 21.478 0.041 -9.893 1.00 88.81 197 LYS A O 1
ATOM 1613 N N . LYS A 1 198 ? 21.568 0.757 -12.029 1.00 89.25 198 LYS A N 1
ATOM 1614 C CA . LYS A 1 198 ? 21.952 -0.526 -12.643 1.00 89.25 198 LYS A CA 1
ATOM 1615 C C . LYS A 1 198 ? 23.194 -1.154 -12.001 1.00 89.25 198 LYS A C 1
ATOM 1617 O O . LYS A 1 198 ? 23.216 -2.361 -11.800 1.00 89.25 198 LYS A O 1
ATOM 1622 N N . ASP A 1 199 ? 24.183 -0.339 -11.638 1.00 87.19 199 ASP A N 1
ATOM 1623 C CA . ASP A 1 199 ? 25.433 -0.762 -10.993 1.00 87.19 199 ASP A CA 1
ATOM 1624 C C . ASP A 1 199 ? 25.240 -1.317 -9.575 1.00 87.19 199 ASP A C 1
ATOM 1626 O O . ASP A 1 199 ? 26.103 -2.041 -9.089 1.00 87.19 199 ASP A O 1
ATOM 1630 N N . LEU A 1 200 ? 24.111 -1.018 -8.925 1.00 89.06 200 LEU A N 1
ATOM 1631 C CA . LEU A 1 200 ? 23.795 -1.505 -7.582 1.00 89.06 200 LEU A CA 1
ATOM 1632 C C . LEU A 1 200 ? 22.917 -2.762 -7.590 1.00 89.06 200 LEU A C 1
ATOM 1634 O O . LEU A 1 200 ? 22.824 -3.432 -6.568 1.00 89.06 200 LEU A O 1
ATOM 1638 N N . ARG A 1 201 ? 22.256 -3.099 -8.706 1.00 90.06 201 ARG A N 1
ATOM 1639 C CA . ARG A 1 201 ? 21.266 -4.199 -8.763 1.00 90.06 201 ARG A CA 1
ATOM 1640 C C . ARG A 1 201 ? 21.869 -5.582 -8.505 1.00 90.06 201 ARG A C 1
ATOM 1642 O O . ARG A 1 201 ? 21.144 -6.497 -8.137 1.00 90.06 201 ARG A O 1
ATOM 1649 N N . ASN A 1 202 ? 23.187 -5.731 -8.651 1.00 88.94 202 ASN A N 1
ATOM 1650 C CA . ASN A 1 202 ? 23.911 -6.992 -8.463 1.00 88.94 202 ASN A CA 1
ATOM 1651 C C . ASN A 1 202 ? 23.852 -7.558 -7.030 1.00 88.94 202 ASN A C 1
ATOM 1653 O O . ASN A 1 202 ? 24.157 -8.742 -6.847 1.00 88.94 202 ASN A O 1
ATOM 1657 N N . VAL A 1 203 ? 23.468 -6.743 -6.043 1.00 91.31 203 VAL A N 1
ATOM 1658 C CA . VAL A 1 203 ? 23.273 -7.173 -4.648 1.00 91.31 203 VAL A CA 1
ATOM 1659 C C . VAL A 1 203 ? 21.975 -7.949 -4.439 1.00 91.31 203 VAL A C 1
ATOM 1661 O O . VAL A 1 203 ? 21.864 -8.672 -3.457 1.00 91.31 203 VAL A O 1
ATOM 1664 N N . ILE A 1 204 ? 20.994 -7.811 -5.335 1.00 92.31 204 ILE A N 1
ATOM 1665 C CA . ILE A 1 204 ? 19.738 -8.559 -5.251 1.00 92.31 204 ILE A CA 1
ATOM 1666 C C . ILE A 1 204 ? 19.971 -9.930 -5.882 1.00 92.31 204 ILE A C 1
ATOM 1668 O O . ILE A 1 204 ? 20.434 -10.025 -7.021 1.00 92.31 204 ILE A O 1
ATOM 1672 N N . LYS A 1 205 ? 19.665 -10.992 -5.142 1.00 93.19 205 LYS A N 1
ATOM 1673 C CA . LYS A 1 205 ? 19.765 -12.381 -5.600 1.00 93.19 205 LYS A CA 1
ATOM 1674 C C . LYS A 1 205 ? 18.378 -13.015 -5.683 1.00 93.19 205 LYS A C 1
ATOM 1676 O O . LYS A 1 205 ? 17.476 -12.572 -4.973 1.00 93.19 205 LYS A O 1
ATOM 1681 N N . PRO A 1 206 ? 18.173 -14.014 -6.556 1.00 92.81 206 PRO A N 1
ATOM 1682 C CA . PRO A 1 206 ? 16.936 -14.775 -6.531 1.00 92.81 206 PRO A CA 1
ATOM 1683 C C . PRO A 1 206 ? 16.822 -15.506 -5.189 1.00 92.81 206 PRO A C 1
ATOM 1685 O O . PRO A 1 206 ? 17.825 -15.900 -4.593 1.00 92.81 206 PRO A O 1
ATOM 1688 N N . THR A 1 207 ? 15.601 -15.649 -4.682 1.00 89.69 207 THR A N 1
ATOM 1689 C CA . THR A 1 207 ? 15.333 -16.513 -3.519 1.00 89.69 207 THR A CA 1
ATOM 1690 C C . THR A 1 207 ? 15.361 -17.990 -3.921 1.00 89.69 207 THR A C 1
ATOM 1692 O O . THR A 1 207 ? 15.794 -18.825 -3.136 1.00 89.69 207 THR A O 1
ATOM 1695 N N . ASN A 1 208 ? 14.948 -18.278 -5.159 1.00 88.12 208 ASN A N 1
ATOM 1696 C CA . ASN A 1 208 ? 15.026 -19.593 -5.793 1.00 88.12 208 ASN A CA 1
ATOM 1697 C C . ASN A 1 208 ? 16.240 -19.609 -6.747 1.00 88.12 208 ASN A C 1
ATOM 1699 O O . ASN A 1 208 ? 17.321 -19.155 -6.380 1.00 88.12 208 ASN A O 1
ATOM 1703 N N . ASP A 1 209 ? 16.056 -20.053 -7.992 1.00 91.69 209 ASP A N 1
ATOM 1704 C CA . ASP A 1 209 ? 17.160 -20.288 -8.929 1.00 91.69 209 ASP A CA 1
ATOM 1705 C C . ASP A 1 209 ? 17.493 -19.088 -9.830 1.00 91.69 209 ASP A C 1
ATOM 1707 O O . ASP A 1 209 ? 18.663 -18.793 -10.079 1.00 91.69 209 ASP A O 1
ATOM 1711 N N . CYS A 1 210 ? 16.483 -18.370 -10.333 1.00 93.69 210 CYS A N 1
ATOM 1712 C CA . CYS A 1 210 ? 16.686 -17.293 -11.305 1.00 93.69 210 CYS A CA 1
ATOM 1713 C C . CYS A 1 210 ? 15.682 -16.144 -11.168 1.00 93.69 210 CYS A C 1
ATOM 1715 O O . CYS A 1 210 ? 14.629 -16.270 -10.545 1.00 93.69 210 CYS A O 1
ATOM 1717 N N . PHE A 1 211 ? 16.011 -15.014 -11.795 1.00 92.25 211 PHE A N 1
ATOM 1718 C CA . PHE A 1 211 ? 15.061 -13.933 -12.043 1.00 92.25 211 PHE A CA 1
ATOM 1719 C C . PHE A 1 211 ? 14.367 -14.131 -13.391 1.00 92.25 211 PHE A C 1
ATOM 1721 O O . PHE A 1 211 ? 15.001 -14.557 -14.356 1.00 92.25 211 PHE A O 1
ATOM 1728 N N . LEU A 1 212 ? 13.089 -13.760 -13.460 1.00 91.69 212 LEU A N 1
ATOM 1729 C CA . LEU A 1 212 ? 12.338 -13.610 -14.702 1.00 91.69 212 LEU A CA 1
ATOM 1730 C C . LEU A 1 212 ? 12.001 -12.128 -14.879 1.00 91.69 212 LEU A C 1
ATOM 1732 O O . LEU A 1 212 ? 11.360 -11.533 -14.015 1.00 91.69 212 LEU A O 1
ATOM 1736 N N . GLU A 1 213 ? 12.439 -11.539 -15.989 1.00 91.38 213 GLU A N 1
ATOM 1737 C CA . GLU A 1 213 ? 12.128 -10.156 -16.353 1.00 91.38 213 GLU A CA 1
ATOM 1738 C C . GLU A 1 213 ? 11.174 -10.159 -17.548 1.00 91.38 213 GLU A C 1
ATOM 1740 O O . GLU A 1 213 ? 11.462 -10.756 -18.585 1.00 91.38 213 GLU A O 1
ATOM 1745 N N . LEU A 1 214 ? 10.028 -9.504 -17.382 1.00 93.69 214 LEU A N 1
ATOM 1746 C CA . LEU A 1 214 ? 9.025 -9.314 -18.423 1.00 93.69 214 LEU A CA 1
ATOM 1747 C C . LEU A 1 214 ? 8.863 -7.810 -18.636 1.00 93.69 214 LEU A C 1
ATOM 1749 O O . LEU A 1 214 ? 8.516 -7.092 -17.699 1.00 93.69 214 LEU A O 1
ATOM 1753 N N . ASP A 1 215 ? 9.115 -7.343 -19.857 1.00 90.69 215 ASP A N 1
ATOM 1754 C CA . ASP A 1 215 ? 8.971 -5.938 -20.238 1.00 90.69 215 ASP A CA 1
ATOM 1755 C C . ASP A 1 215 ? 8.061 -5.815 -21.464 1.00 90.69 215 ASP A C 1
ATOM 1757 O O . ASP A 1 215 ? 8.187 -6.559 -22.442 1.00 90.69 215 ASP A O 1
ATOM 1761 N N . PHE A 1 216 ? 7.127 -4.870 -21.410 1.00 89.25 216 PHE A N 1
ATOM 1762 C CA . PHE A 1 216 ? 6.205 -4.628 -22.507 1.00 89.25 216 PHE A CA 1
ATOM 1763 C C . PHE A 1 216 ? 6.901 -3.836 -23.611 1.00 89.25 216 PHE A C 1
ATOM 1765 O O . PHE A 1 216 ? 7.335 -2.697 -23.426 1.00 89.25 216 PHE A O 1
ATOM 1772 N N . ASN A 1 217 ? 6.930 -4.401 -24.816 1.00 87.50 217 ASN A N 1
ATOM 1773 C CA . ASN A 1 217 ? 7.499 -3.727 -25.973 1.00 87.50 217 ASN A CA 1
ATOM 1774 C C . ASN A 1 217 ? 6.726 -2.441 -26.315 1.00 87.50 217 ASN A C 1
ATOM 1776 O O . ASN A 1 217 ? 5.607 -2.512 -26.819 1.00 87.50 217 ASN A O 1
ATOM 1780 N N . ALA A 1 218 ? 7.347 -1.279 -26.087 1.00 87.38 218 ALA A N 1
ATOM 1781 C CA . ALA A 1 218 ? 6.816 0.036 -26.450 1.00 87.38 218 ALA A CA 1
ATOM 1782 C C . ALA A 1 218 ? 5.369 0.285 -25.969 1.00 87.38 218 ALA A C 1
ATOM 1784 O O . ALA A 1 218 ? 4.553 0.829 -26.715 1.00 87.38 218 ALA A O 1
ATOM 1785 N N . ALA A 1 219 ? 5.062 -0.108 -24.726 1.00 90.88 219 ALA A N 1
ATOM 1786 C CA . ALA A 1 219 ? 3.708 -0.092 -24.161 1.00 90.88 219 ALA A CA 1
ATOM 1787 C C . ALA A 1 219 ? 2.954 1.224 -24.403 1.00 90.88 219 ALA A C 1
ATOM 1789 O O . ALA A 1 219 ? 1.843 1.210 -24.918 1.00 90.88 219 ALA A O 1
ATOM 1790 N N . GLU A 1 220 ? 3.578 2.363 -24.095 1.00 89.88 220 GLU A N 1
ATOM 1791 C CA . GLU A 1 220 ? 2.947 3.680 -24.239 1.00 89.88 220 GLU A CA 1
ATOM 1792 C C . GLU A 1 220 ? 2.555 3.984 -25.692 1.00 89.88 220 GLU A C 1
ATOM 1794 O O . GLU A 1 220 ? 1.454 4.460 -25.949 1.00 89.88 220 GLU A O 1
ATOM 1799 N N . LEU A 1 221 ? 3.414 3.651 -26.657 1.00 89.19 221 LEU A N 1
ATOM 1800 C CA . LEU A 1 221 ? 3.140 3.896 -28.073 1.00 89.19 221 LEU A CA 1
ATOM 1801 C C . LEU A 1 221 ? 2.085 2.948 -28.627 1.00 89.19 221 LEU A C 1
ATOM 1803 O O . LEU A 1 221 ? 1.234 3.367 -29.408 1.00 89.19 221 LEU A O 1
ATOM 1807 N N . ARG A 1 222 ? 2.099 1.686 -28.192 1.00 91.56 222 ARG A N 1
ATOM 1808 C CA . ARG A 1 222 ? 1.039 0.733 -28.532 1.00 91.56 222 ARG A CA 1
ATOM 1809 C C . ARG A 1 222 ? -0.311 1.207 -28.005 1.00 91.56 222 ARG A C 1
ATOM 1811 O O . ARG A 1 222 ? -1.287 1.173 -28.752 1.00 91.56 222 ARG A O 1
ATOM 1818 N N . THR A 1 223 ? -0.351 1.734 -26.780 1.00 92.81 223 THR A N 1
ATOM 1819 C CA . THR A 1 223 ? -1.552 2.361 -26.215 1.00 92.81 223 THR A CA 1
ATOM 1820 C C . THR A 1 223 ? -2.001 3.556 -27.052 1.00 92.81 223 THR A C 1
ATOM 1822 O O . THR A 1 223 ? -3.177 3.641 -27.387 1.00 92.81 223 THR A O 1
ATOM 1825 N N . VAL A 1 224 ? -1.089 4.443 -27.462 1.00 91.31 224 VAL A N 1
ATOM 1826 C CA . VAL A 1 224 ? -1.430 5.582 -28.335 1.00 91.31 224 VAL A CA 1
ATOM 1827 C C . VAL A 1 224 ? -2.024 5.110 -29.664 1.00 91.31 224 VAL A C 1
ATOM 1829 O O . VAL A 1 224 ? -3.052 5.635 -30.082 1.00 91.31 224 VAL A O 1
ATOM 1832 N N . LEU A 1 225 ? -1.430 4.110 -30.319 1.00 91.00 225 LEU A N 1
ATOM 1833 C CA . LEU A 1 225 ? -1.971 3.552 -31.564 1.00 91.00 225 LEU A CA 1
ATOM 1834 C C . LEU A 1 225 ? -3.377 2.973 -31.363 1.00 91.00 225 LEU A C 1
ATOM 1836 O O . LEU A 1 225 ? -4.268 3.258 -32.160 1.00 91.00 225 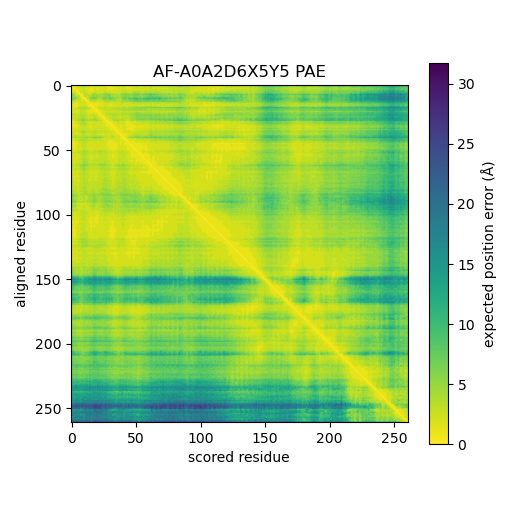LEU A O 1
ATOM 1840 N N . ALA A 1 226 ? -3.591 2.230 -30.274 1.00 94.06 226 ALA A N 1
ATOM 1841 C CA . ALA A 1 226 ? -4.887 1.640 -29.953 1.00 94.06 226 ALA A CA 1
ATOM 1842 C C . ALA A 1 226 ? -5.957 2.713 -29.697 1.00 94.06 226 ALA A C 1
ATOM 1844 O O . ALA A 1 226 ? -7.058 2.619 -30.234 1.00 94.06 226 ALA A O 1
ATOM 1845 N N . LEU A 1 227 ? -5.620 3.767 -28.946 1.00 94.94 227 LEU A N 1
ATOM 1846 C CA . LEU A 1 227 ? -6.523 4.895 -28.691 1.00 94.94 227 LEU A CA 1
ATOM 1847 C C . LEU A 1 227 ? -6.872 5.678 -29.967 1.00 94.94 227 LEU A C 1
ATOM 1849 O O . LEU A 1 227 ? -7.952 6.251 -30.049 1.00 94.94 227 LEU A O 1
ATOM 1853 N N . ASN A 1 228 ? -5.989 5.675 -30.971 1.00 94.31 228 ASN A N 1
ATOM 1854 C CA . ASN A 1 228 ? -6.228 6.282 -32.287 1.00 94.31 228 ASN A CA 1
ATOM 1855 C C . ASN A 1 228 ? -6.870 5.316 -33.306 1.00 94.31 228 ASN A C 1
ATOM 1857 O O . ASN A 1 228 ? -6.946 5.646 -34.493 1.00 94.31 228 ASN A O 1
ATOM 1861 N N . GLY A 1 229 ? -7.281 4.115 -32.882 1.00 94.06 229 GLY A N 1
ATOM 1862 C CA . GLY A 1 229 ? -7.893 3.111 -33.758 1.00 94.06 229 GLY A CA 1
ATOM 1863 C C . GLY A 1 229 ? -6.964 2.574 -34.853 1.00 94.06 229 GLY A C 1
ATOM 1864 O O . GLY A 1 229 ? -7.446 2.112 -35.883 1.00 94.06 229 GLY A O 1
ATOM 1865 N N . GLN A 1 230 ? -5.645 2.667 -34.666 1.00 90.69 230 GLN A N 1
ATOM 1866 C CA . GLN A 1 230 ? -4.659 2.190 -35.635 1.00 90.69 230 GLN A CA 1
ATOM 1867 C C . GLN A 1 230 ? -4.343 0.708 -35.418 1.00 90.69 230 GLN A C 1
ATOM 1869 O O . GLN A 1 230 ? -4.300 0.223 -34.281 1.00 90.69 230 GLN A O 1
ATOM 1874 N N . GLU A 1 231 ? -4.059 -0.004 -36.510 1.00 90.69 231 GLU A N 1
ATOM 1875 C CA . GLU A 1 231 ? -3.575 -1.381 -36.439 1.00 90.69 231 GLU A CA 1
ATOM 1876 C C . GLU A 1 231 ? -2.230 -1.458 -35.708 1.00 90.69 231 GLU A C 1
ATOM 1878 O O . GLU A 1 231 ? -1.338 -0.625 -35.883 1.00 90.69 231 GLU A O 1
ATOM 1883 N N . GLN A 1 232 ? -2.086 -2.486 -34.873 1.00 91.12 232 GLN A N 1
ATOM 1884 C CA . GLN A 1 232 ? -0.880 -2.709 -34.088 1.00 91.12 232 GLN A CA 1
ATOM 1885 C C . GLN A 1 232 ? 0.181 -3.414 -34.939 1.00 91.12 232 GLN A C 1
ATOM 1887 O O . GLN A 1 232 ? -0.067 -4.520 -35.425 1.00 91.12 232 GLN A O 1
ATOM 1892 N N . PRO A 1 233 ? 1.397 -2.855 -35.066 1.00 88.62 233 PRO A N 1
ATOM 1893 C CA . PRO A 1 233 ? 2.495 -3.560 -35.711 1.00 88.62 233 PRO A CA 1
ATOM 1894 C C . PRO A 1 233 ? 2.852 -4.839 -34.948 1.00 88.62 233 PRO A C 1
ATOM 1896 O O . PRO A 1 233 ? 3.025 -4.817 -33.725 1.00 88.62 233 PRO A O 1
ATOM 1899 N N . SER A 1 234 ? 3.012 -5.945 -35.678 1.00 87.06 234 SER A N 1
ATOM 1900 C CA . SER A 1 234 ? 3.389 -7.255 -35.126 1.00 87.06 234 SER A CA 1
ATOM 1901 C C . SER A 1 234 ? 4.866 -7.356 -34.728 1.00 87.06 234 SER A C 1
ATOM 1903 O O . SER A 1 234 ? 5.251 -8.277 -34.013 1.00 87.06 234 SER A O 1
ATOM 1905 N N . MET A 1 235 ? 5.694 -6.408 -35.170 1.00 84.88 235 MET A N 1
ATOM 1906 C CA . MET A 1 235 ? 7.128 -6.337 -34.871 1.00 84.88 235 MET A CA 1
ATOM 1907 C C . MET A 1 235 ? 7.452 -5.349 -33.736 1.00 84.88 235 MET A C 1
ATOM 1909 O O . MET A 1 235 ? 6.554 -4.690 -33.202 1.00 84.88 235 MET A O 1
ATOM 1913 N N . ASP A 1 236 ? 8.738 -5.227 -33.374 1.00 83.44 236 ASP A N 1
ATOM 1914 C CA . ASP A 1 236 ? 9.215 -4.187 -32.450 1.00 83.44 236 ASP A CA 1
ATOM 1915 C C . ASP A 1 236 ? 8.842 -2.801 -32.992 1.00 83.44 236 ASP A C 1
ATOM 1917 O O . ASP A 1 236 ? 9.141 -2.440 -34.134 1.00 83.44 236 ASP A O 1
ATOM 1921 N N . LEU A 1 237 ? 8.150 -2.022 -32.163 1.00 84.56 237 LEU A N 1
ATOM 1922 C CA . LEU A 1 237 ? 7.560 -0.767 -32.615 1.00 84.56 237 LEU A CA 1
ATOM 1923 C C . LEU A 1 237 ? 8.612 0.320 -32.874 1.00 84.56 237 LEU A C 1
ATOM 1925 O O . LEU A 1 237 ? 8.416 1.185 -33.726 1.00 84.56 237 LEU A O 1
ATOM 1929 N N . HIS A 1 238 ? 9.746 0.279 -32.174 1.00 83.00 238 HIS A N 1
ATOM 1930 C CA . HIS A 1 238 ? 10.829 1.228 -32.406 1.00 83.00 238 HIS A CA 1
ATOM 1931 C C . HIS A 1 238 ? 11.549 0.922 -33.724 1.00 83.00 238 HIS A C 1
ATOM 1933 O O . HIS A 1 238 ? 11.857 1.850 -34.470 1.00 83.00 238 HIS A O 1
ATOM 1939 N N . GLU A 1 239 ? 11.747 -0.353 -34.060 1.00 82.31 239 GLU A N 1
ATOM 1940 C CA . GLU A 1 239 ? 12.246 -0.771 -35.377 1.00 82.31 239 GLU A CA 1
ATOM 1941 C C . GLU A 1 239 ? 11.271 -0.407 -36.502 1.00 82.31 239 GLU A C 1
ATOM 1943 O O . GLU A 1 239 ? 11.680 0.121 -37.541 1.00 82.31 239 GLU A O 1
ATOM 1948 N N . TRP A 1 240 ? 9.969 -0.610 -36.277 1.00 84.69 240 TRP A N 1
ATOM 1949 C CA . TRP A 1 240 ? 8.937 -0.179 -37.217 1.00 84.69 240 TRP A CA 1
ATOM 1950 C C . TRP A 1 240 ? 8.986 1.340 -37.446 1.00 84.69 240 TRP A C 1
ATOM 1952 O O . TRP A 1 240 ? 8.942 1.782 -38.596 1.00 84.69 240 TRP A O 1
ATOM 1962 N N . ASN A 1 241 ? 9.159 2.142 -36.388 1.00 83.50 241 ASN A N 1
ATOM 1963 C CA . ASN A 1 241 ? 9.286 3.599 -36.492 1.00 83.50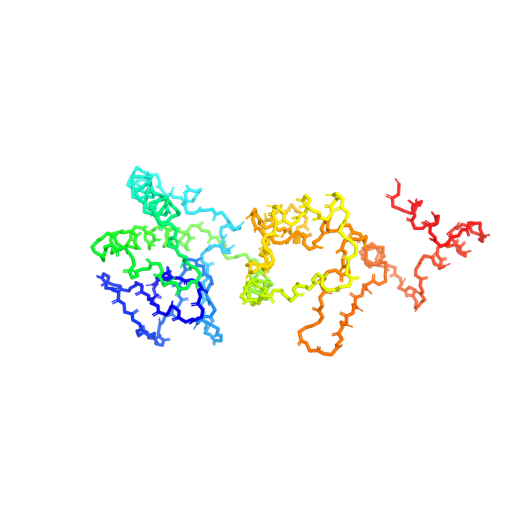 241 ASN A CA 1
ATOM 1964 C C . ASN A 1 241 ? 10.535 4.019 -37.277 1.00 83.50 241 ASN A C 1
ATOM 1966 O O . ASN A 1 241 ? 10.449 4.913 -38.117 1.00 83.50 241 ASN A O 1
ATOM 1970 N N . VAL A 1 242 ? 11.686 3.368 -37.064 1.00 82.50 242 VAL A N 1
ATOM 1971 C CA . VAL A 1 242 ? 12.902 3.637 -37.858 1.00 82.50 242 VAL A CA 1
ATOM 1972 C C . VAL A 1 242 ? 12.616 3.450 -39.343 1.00 82.50 242 VAL A C 1
ATOM 1974 O O . VAL A 1 242 ? 12.928 4.328 -40.145 1.00 82.50 242 VAL A O 1
ATOM 1977 N N . LYS A 1 243 ? 11.975 2.339 -39.713 1.00 82.19 243 LYS A N 1
ATOM 1978 C CA . LYS A 1 243 ? 11.700 2.011 -41.113 1.00 82.19 243 LYS A CA 1
ATOM 1979 C C . LYS A 1 243 ? 10.659 2.938 -41.748 1.00 82.19 243 LYS A C 1
ATOM 1981 O O . LYS A 1 243 ? 10.879 3.419 -42.856 1.00 82.19 243 LYS A O 1
ATOM 1986 N N . ASN A 1 244 ? 9.545 3.186 -41.059 1.00 81.75 244 ASN A N 1
ATOM 1987 C CA . ASN A 1 244 ? 8.361 3.810 -41.658 1.00 81.75 244 ASN A CA 1
ATOM 1988 C C . ASN A 1 244 ? 8.247 5.315 -41.378 1.00 81.75 244 ASN A C 1
ATOM 1990 O O . ASN A 1 244 ? 7.756 6.051 -42.229 1.00 81.75 244 ASN A O 1
ATOM 1994 N N . ILE A 1 245 ? 8.729 5.787 -40.225 1.00 82.69 245 ILE A N 1
ATOM 1995 C CA . ILE A 1 245 ? 8.682 7.208 -39.846 1.00 82.69 245 ILE A CA 1
ATOM 1996 C C . ILE A 1 245 ? 10.007 7.886 -40.193 1.00 82.69 245 ILE A C 1
ATOM 1998 O O . ILE A 1 245 ? 10.031 8.884 -40.912 1.00 82.69 245 ILE A O 1
ATOM 2002 N N . TYR A 1 246 ? 11.126 7.320 -39.734 1.00 83.75 246 TYR A N 1
ATOM 2003 C CA . TYR A 1 246 ? 12.454 7.913 -39.925 1.00 83.75 246 TYR A CA 1
ATOM 2004 C C . TYR A 1 246 ? 13.146 7.481 -41.222 1.00 83.75 246 TYR A C 1
ATOM 2006 O O . TYR A 1 246 ? 14.286 7.873 -41.461 1.00 83.75 246 TYR A O 1
ATOM 2014 N N . ARG A 1 247 ? 12.465 6.712 -42.083 1.00 82.69 247 ARG A N 1
ATOM 2015 C CA . ARG A 1 247 ? 12.950 6.288 -43.411 1.00 82.69 247 ARG A CA 1
ATOM 2016 C C . ARG A 1 247 ? 14.338 5.629 -43.371 1.00 82.69 247 ARG A C 1
ATOM 2018 O O . ARG A 1 247 ? 15.164 5.848 -44.251 1.00 82.69 247 ARG A O 1
ATOM 2025 N N . GLY A 1 248 ? 14.599 4.843 -42.329 1.00 76.31 248 GLY A N 1
ATOM 2026 C CA . GLY A 1 248 ? 15.868 4.149 -42.102 1.00 76.31 248 GLY A CA 1
ATOM 2027 C C . GLY A 1 248 ? 16.963 4.993 -41.441 1.00 76.31 248 GLY A C 1
ATOM 2028 O O . GLY A 1 248 ? 18.084 4.511 -41.308 1.00 76.31 248 GLY A O 1
ATOM 2029 N N . LEU A 1 249 ? 16.676 6.232 -41.027 1.00 73.12 249 LEU A N 1
ATOM 2030 C CA . LEU A 1 249 ? 17.659 7.104 -40.382 1.00 73.12 249 LEU A CA 1
ATOM 2031 C C . LEU A 1 249 ? 17.716 6.879 -38.867 1.00 73.12 249 LEU A C 1
ATOM 2033 O O . LEU A 1 249 ? 16.741 7.114 -38.151 1.00 73.12 249 LEU A O 1
ATOM 2037 N N . GLY A 1 250 ? 18.909 6.537 -38.383 1.00 75.31 250 GLY A N 1
ATOM 2038 C CA . GLY A 1 250 ? 19.226 6.420 -36.960 1.00 75.31 250 GLY A CA 1
ATOM 2039 C C . GLY A 1 250 ? 19.050 5.014 -36.385 1.00 75.31 250 GLY A C 1
ATOM 2040 O O . GLY A 1 250 ? 18.663 4.067 -37.066 1.00 75.31 250 GLY A O 1
ATOM 2041 N N . THR A 1 251 ? 19.380 4.879 -35.105 1.00 80.62 251 THR A N 1
ATOM 2042 C CA . THR A 1 251 ? 19.300 3.618 -34.354 1.00 80.62 251 THR A CA 1
ATOM 2043 C C . THR A 1 251 ? 17.981 3.481 -33.592 1.00 80.62 251 THR A C 1
ATOM 2045 O O . THR A 1 251 ? 17.277 4.460 -33.336 1.00 80.62 251 THR A O 1
ATOM 2048 N N . ARG A 1 252 ? 17.668 2.258 -33.146 1.00 78.88 252 ARG A N 1
ATOM 2049 C CA . ARG A 1 252 ? 16.508 1.968 -32.286 1.00 78.88 252 ARG A CA 1
ATOM 2050 C C . ARG A 1 252 ? 16.450 2.862 -31.038 1.00 78.88 252 ARG A C 1
ATOM 2052 O O . ARG A 1 252 ? 15.381 3.356 -30.690 1.00 78.88 252 ARG A O 1
ATOM 2059 N N . GLU A 1 253 ? 17.586 3.096 -30.379 1.00 78.88 253 GLU A N 1
ATOM 2060 C CA . GLU A 1 253 ? 17.658 3.942 -29.176 1.00 78.88 253 GLU A CA 1
ATOM 2061 C C . GLU A 1 253 ? 17.427 5.429 -29.483 1.00 78.88 253 GLU A C 1
ATOM 2063 O O . GLU A 1 253 ? 16.798 6.141 -28.699 1.00 78.88 253 GLU A O 1
ATOM 2068 N N . GLU A 1 254 ? 17.888 5.910 -30.639 1.00 77.88 254 GLU A N 1
ATOM 2069 C CA . GLU A 1 254 ? 17.619 7.279 -31.093 1.00 77.88 254 GLU A CA 1
ATOM 2070 C C . GLU A 1 254 ? 16.147 7.466 -31.458 1.00 77.88 254 GLU A C 1
ATOM 2072 O O . GLU A 1 254 ? 15.538 8.455 -31.048 1.00 77.88 254 GLU A O 1
ATOM 2077 N N . ALA A 1 255 ? 15.557 6.498 -32.167 1.00 75.62 255 ALA A N 1
ATOM 2078 C CA . ALA A 1 255 ? 14.133 6.493 -32.482 1.00 75.62 255 ALA A CA 1
ATOM 2079 C C . ALA A 1 255 ? 13.283 6.467 -31.209 1.00 75.62 255 ALA A C 1
ATOM 2081 O O . ALA A 1 255 ? 12.335 7.238 -31.090 1.00 75.62 255 ALA A O 1
ATOM 2082 N N . LYS A 1 256 ? 13.661 5.652 -30.217 1.00 79.00 256 LYS A N 1
ATOM 2083 C CA . LYS A 1 256 ? 13.004 5.633 -28.907 1.00 79.00 256 LYS A CA 1
ATOM 2084 C C . LYS A 1 256 ? 13.019 7.016 -28.256 1.00 79.00 256 LYS A C 1
ATOM 2086 O O . LYS A 1 256 ? 11.971 7.484 -27.837 1.00 79.00 256 LYS A O 1
ATOM 2091 N N . LYS A 1 257 ? 14.167 7.698 -28.202 1.00 80.31 257 LYS A N 1
ATOM 2092 C CA . LYS A 1 257 ? 14.252 9.043 -27.603 1.00 80.31 257 LYS A CA 1
ATOM 2093 C C . LYS A 1 257 ? 13.443 10.092 -28.365 1.00 80.31 257 LYS A C 1
ATOM 2095 O O . LYS A 1 257 ? 12.805 10.918 -27.730 1.00 80.31 257 LYS A O 1
ATOM 2100 N N . ARG A 1 258 ? 13.480 10.069 -29.701 1.00 78.19 258 ARG A N 1
ATOM 2101 C CA . ARG A 1 258 ? 12.819 11.074 -30.550 1.00 78.19 258 ARG A CA 1
ATOM 2102 C C . ARG A 1 258 ? 11.302 10.959 -30.570 1.00 78.19 258 ARG A C 1
ATOM 2104 O O . ARG A 1 258 ? 10.645 11.969 -30.735 1.00 78.19 258 ARG A O 1
ATOM 2111 N N . VAL A 1 259 ? 10.759 9.752 -30.441 1.00 76.75 259 VAL A N 1
ATOM 2112 C CA . VAL A 1 259 ? 9.305 9.537 -30.478 1.00 76.75 259 VAL A CA 1
ATOM 2113 C C . VAL A 1 259 ? 8.607 10.039 -29.205 1.00 76.75 259 VAL A C 1
ATOM 2115 O O . VAL A 1 259 ? 7.436 10.395 -29.261 1.00 76.75 259 VAL A O 1
ATOM 2118 N N . PHE A 1 260 ? 9.310 10.063 -28.069 1.00 73.94 260 PHE A N 1
ATOM 2119 C CA . PHE A 1 260 ? 8.776 10.545 -26.787 1.00 73.94 260 PHE A CA 1
ATOM 2120 C C . PHE A 1 260 ? 9.155 12.000 -26.457 1.00 73.94 260 PHE A C 1
ATOM 2122 O O . PHE A 1 260 ? 8.767 12.486 -25.395 1.00 73.94 260 PHE A O 1
ATOM 2129 N N . ALA A 1 261 ? 9.948 12.652 -27.311 1.00 71.44 261 ALA A N 1
ATOM 2130 C CA . ALA A 1 261 ? 10.298 14.068 -27.198 1.00 71.44 261 ALA A CA 1
ATOM 2131 C C . ALA A 1 261 ? 9.238 14.927 -27.893 1.00 71.44 261 ALA A C 1
ATOM 2133 O O . ALA A 1 261 ? 8.894 15.983 -27.319 1.00 71.44 261 ALA A O 1
#